Protein AF-A0A4S4MXE5-F1 (afdb_monomer_lite)

Structure (mmCIF, N/CA/C/O backbone):
data_AF-A0A4S4MXE5-F1
#
_entry.id   AF-A0A4S4MXE5-F1
#
loop_
_atom_site.group_PDB
_atom_site.id
_atom_site.type_symbol
_atom_site.label_atom_id
_atom_site.label_alt_id
_atom_site.label_comp_id
_atom_site.label_asym_id
_atom_site.label_entity_id
_atom_site.label_seq_id
_atom_site.pdbx_PDB_ins_code
_atom_site.Cartn_x
_atom_site.Cartn_y
_atom_site.Cartn_z
_atom_site.occupancy
_atom_site.B_iso_or_equiv
_atom_site.auth_seq_id
_atom_site.auth_comp_id
_atom_site.auth_asym_id
_atom_site.auth_atom_id
_atom_site.pdbx_PDB_model_num
ATOM 1 N N . MET A 1 1 ? 33.467 0.749 17.948 1.00 23.84 1 MET A N 1
ATOM 2 C CA . MET A 1 1 ? 34.141 -0.278 17.130 1.00 23.84 1 MET A CA 1
ATOM 3 C C . MET A 1 1 ? 33.163 -1.436 16.988 1.00 23.84 1 MET A C 1
ATOM 5 O O . MET A 1 1 ? 32.924 -2.054 18.007 1.00 23.84 1 MET A O 1
ATOM 9 N N . LEU A 1 2 ? 32.565 -1.584 15.787 1.00 21.58 2 LEU A N 1
ATOM 10 C CA . LEU A 1 2 ? 31.766 -2.700 15.210 1.00 21.58 2 LEU A CA 1
ATOM 11 C C . LEU A 1 2 ? 30.677 -3.379 16.088 1.00 21.58 2 LEU A C 1
ATOM 13 O O . LEU A 1 2 ? 30.912 -3.672 17.244 1.00 21.58 2 LEU A O 1
ATOM 17 N N . ALA A 1 3 ? 29.458 -3.703 15.642 1.00 20.70 3 ALA A N 1
ATOM 18 C CA . ALA A 1 3 ? 28.920 -4.086 14.329 1.00 20.70 3 ALA A CA 1
ATOM 19 C C . ALA A 1 3 ? 27.392 -3.779 14.305 1.00 20.70 3 ALA A C 1
ATOM 21 O O . ALA A 1 3 ? 26.738 -3.895 15.335 1.00 20.70 3 ALA A O 1
ATOM 22 N N . PHE A 1 4 ? 26.814 -3.171 13.260 1.00 20.62 4 PHE A N 1
ATOM 23 C CA . PHE A 1 4 ? 26.271 -3.806 12.039 1.00 20.62 4 PHE A CA 1
ATOM 24 C C . PHE A 1 4 ? 25.226 -4.911 12.292 1.00 20.62 4 PHE A C 1
ATOM 26 O O . PHE A 1 4 ? 25.627 -6.045 12.493 1.00 20.62 4 PHE A O 1
ATOM 33 N N . VAL A 1 5 ? 23.925 -4.578 12.193 1.00 20.69 5 VAL A N 1
ATOM 34 C CA . VAL A 1 5 ? 22.919 -5.215 11.301 1.00 20.69 5 VAL A CA 1
ATOM 35 C C . VAL A 1 5 ? 21.782 -4.198 11.077 1.00 20.69 5 VAL A C 1
ATOM 37 O O . VAL A 1 5 ? 20.794 -4.162 11.799 1.00 20.69 5 VAL A O 1
ATOM 40 N N . LEU A 1 6 ? 21.938 -3.324 10.083 1.00 22.20 6 LEU A N 1
ATOM 41 C CA . LEU A 1 6 ? 20.839 -2.563 9.481 1.00 22.20 6 LEU A CA 1
ATOM 42 C C . LEU A 1 6 ? 20.876 -2.880 7.989 1.00 22.20 6 LEU A C 1
ATOM 44 O O . LEU A 1 6 ? 21.644 -2.287 7.239 1.00 22.20 6 LEU A O 1
ATOM 48 N N . SER A 1 7 ? 20.080 -3.858 7.572 1.00 22.28 7 SER A N 1
ATOM 49 C CA . SER A 1 7 ? 19.809 -4.142 6.163 1.00 22.28 7 SER A CA 1
ATOM 50 C C . SER A 1 7 ? 18.310 -4.027 5.903 1.00 22.28 7 SER A C 1
ATOM 52 O O . SER A 1 7 ? 17.657 -4.976 5.488 1.00 22.28 7 SER A O 1
ATOM 54 N N . PHE A 1 8 ? 17.771 -2.837 6.149 1.00 29.81 8 PHE A N 1
ATOM 55 C CA . PHE A 1 8 ? 16.700 -2.305 5.319 1.00 29.81 8 PHE A CA 1
ATOM 56 C C . PHE A 1 8 ? 17.366 -1.242 4.457 1.00 29.81 8 PHE A C 1
ATOM 58 O O . PHE A 1 8 ? 17.848 -0.241 4.984 1.00 29.81 8 PHE A O 1
ATOM 65 N N . LEU A 1 9 ? 17.462 -1.466 3.146 1.00 22.55 9 LEU A N 1
ATOM 66 C CA . LEU A 1 9 ? 17.746 -0.358 2.238 1.00 22.55 9 LEU A CA 1
ATOM 67 C C . LEU A 1 9 ? 16.654 0.696 2.488 1.00 22.55 9 LEU A C 1
ATOM 69 O O . LEU A 1 9 ? 15.474 0.359 2.361 1.00 22.55 9 LEU A O 1
ATOM 73 N N . PRO A 1 10 ? 17.000 1.927 2.901 1.00 31.20 10 PRO A N 1
ATOM 74 C CA . PRO A 1 10 ? 16.006 2.947 3.167 1.00 31.20 10 PRO A CA 1
ATOM 75 C C . PRO A 1 10 ? 15.447 3.389 1.818 1.00 31.20 10 PRO A C 1
ATOM 77 O O . PRO A 1 10 ? 16.083 4.143 1.085 1.00 31.20 10 PRO A O 1
ATOM 80 N N . VAL A 1 11 ? 14.260 2.904 1.464 1.00 40.06 11 VAL A N 1
ATOM 81 C CA . VAL A 1 11 ? 13.484 3.534 0.398 1.00 40.06 11 VAL A CA 1
ATOM 82 C C . VAL A 1 11 ? 13.134 4.925 0.911 1.00 40.06 11 VAL A C 1
ATOM 84 O O . VAL A 1 11 ? 12.429 5.070 1.910 1.00 40.06 11 VAL A O 1
ATOM 87 N N . ALA A 1 12 ? 13.681 5.957 0.273 1.00 33.28 12 ALA A N 1
ATOM 88 C CA . ALA A 1 12 ? 13.349 7.327 0.621 1.00 33.28 12 ALA A CA 1
ATOM 89 C C . ALA A 1 12 ? 11.881 7.574 0.250 1.00 33.28 12 ALA A C 1
ATOM 91 O O . ALA A 1 12 ? 11.487 7.416 -0.908 1.00 33.28 12 ALA A O 1
ATOM 92 N N . ILE A 1 13 ? 11.074 7.944 1.239 1.00 44.12 13 ILE A N 1
ATOM 93 C CA . ILE A 1 13 ? 9.686 8.355 1.043 1.00 44.12 13 ILE A CA 1
ATOM 94 C C . ILE A 1 13 ? 9.631 9.854 1.328 1.00 44.12 13 ILE A C 1
ATOM 96 O O . ILE A 1 13 ? 9.915 10.288 2.445 1.00 44.12 13 ILE A O 1
ATOM 100 N N . SER A 1 14 ? 9.293 10.648 0.314 1.00 38.25 14 SER A N 1
ATOM 101 C CA . SER A 1 14 ? 9.005 12.075 0.479 1.00 38.25 14 SER A CA 1
ATOM 102 C C . SER A 1 14 ? 7.496 12.274 0.422 1.00 38.25 14 SER A C 1
ATOM 104 O O . SER A 1 14 ? 6.871 11.908 -0.573 1.00 38.25 14 SER A O 1
ATOM 106 N N . ILE A 1 15 ? 6.916 12.810 1.499 1.00 50.50 15 ILE A N 1
ATOM 107 C CA . ILE A 1 15 ? 5.480 13.092 1.592 1.00 50.50 15 ILE A CA 1
ATOM 108 C C . ILE A 1 15 ? 5.293 14.598 1.660 1.00 50.50 15 ILE A C 1
ATOM 110 O O . ILE A 1 15 ? 5.815 15.252 2.567 1.00 50.50 15 ILE A O 1
ATOM 114 N N . ARG A 1 16 ? 4.500 15.137 0.733 1.00 48.31 16 ARG A N 1
ATOM 115 C CA . ARG A 1 16 ? 4.031 16.520 0.780 1.00 48.31 16 ARG A CA 1
ATOM 116 C C . ARG A 1 16 ? 2.519 16.532 0.969 1.00 48.31 16 ARG A C 1
ATOM 118 O O . ARG A 1 16 ? 1.778 16.026 0.131 1.00 48.31 16 ARG A O 1
ATOM 125 N N . ALA A 1 17 ? 2.073 17.099 2.085 1.00 44.91 17 ALA A N 1
ATOM 126 C CA . ALA A 1 17 ? 0.657 17.240 2.401 1.00 44.91 17 ALA A CA 1
ATOM 127 C C . ALA A 1 17 ? 0.232 18.705 2.268 1.00 44.91 17 ALA A C 1
ATOM 129 O O . ALA A 1 17 ? 0.851 19.594 2.859 1.00 44.91 17 ALA A O 1
ATOM 130 N N . HIS A 1 18 ? -0.840 18.946 1.517 1.00 54.06 18 HIS A N 1
ATOM 131 C CA . HIS A 1 18 ? -1.467 20.258 1.393 1.00 54.06 18 HIS A CA 1
ATOM 132 C C . HIS A 1 18 ? -2.894 20.200 1.950 1.00 54.06 18 HIS A C 1
ATOM 134 O O . HIS A 1 18 ? -3.741 19.466 1.449 1.00 54.06 18 HIS A O 1
ATOM 140 N N . SER A 1 19 ? -3.163 20.989 2.994 1.00 44.03 19 SER A N 1
ATOM 141 C CA . SER A 1 19 ? -4.510 21.161 3.548 1.00 44.03 19 SER A CA 1
ATOM 142 C C . SER A 1 19 ? -5.154 22.396 2.928 1.00 44.03 19 SER A C 1
ATOM 144 O O . SER A 1 19 ? -4.678 23.511 3.149 1.00 44.03 19 SER A O 1
ATOM 146 N N . CYS A 1 20 ? -6.252 22.224 2.192 1.00 41.72 20 CYS A N 1
ATOM 147 C CA . CYS A 1 20 ? -7.033 23.348 1.683 1.00 41.72 20 CYS A CA 1
ATOM 148 C C . CYS A 1 20 ? -8.120 23.713 2.707 1.00 41.72 20 CYS A C 1
ATOM 150 O O . CYS A 1 20 ? -9.080 22.970 2.892 1.00 41.72 20 CYS A O 1
ATOM 152 N N . ARG A 1 21 ? -7.969 24.847 3.405 1.00 35.28 21 ARG A N 1
ATOM 153 C CA . ARG A 1 21 ? -9.022 25.420 4.263 1.00 35.28 21 ARG A CA 1
ATOM 154 C C . ARG A 1 21 ? -9.668 26.576 3.501 1.00 35.28 21 ARG A C 1
ATOM 156 O O . ARG A 1 21 ? -9.056 27.630 3.354 1.00 35.28 21 ARG A O 1
ATOM 163 N N . SER A 1 22 ? -10.893 26.399 3.017 1.00 34.22 22 SER A N 1
ATOM 164 C CA . SER A 1 22 ? -11.703 27.520 2.535 1.00 34.22 22 SER A CA 1
ATOM 165 C C . SER A 1 22 ? -12.248 28.283 3.745 1.00 34.22 22 SER A C 1
ATOM 167 O O . SER A 1 22 ? -13.164 27.813 4.417 1.00 34.22 22 SER A O 1
ATOM 169 N N . SER A 1 23 ? -11.668 29.438 4.069 1.00 28.95 23 SER A N 1
ATOM 170 C CA . SER A 1 23 ? -12.203 30.331 5.100 1.00 28.95 23 SER A CA 1
ATOM 171 C C . SER A 1 23 ? -13.419 31.114 4.568 1.00 28.95 23 SER A C 1
ATOM 173 O O . SER A 1 23 ? -13.386 31.595 3.432 1.00 28.95 23 SER A O 1
ATOM 175 N N . PRO A 1 24 ? -14.493 31.304 5.361 1.00 29.86 24 PRO A N 1
ATOM 176 C CA . PRO A 1 24 ? -15.526 32.275 5.029 1.00 29.86 24 PRO A CA 1
ATOM 177 C C . PRO A 1 24 ? -14.956 33.687 5.219 1.00 29.86 24 PRO A C 1
ATOM 179 O O . PRO A 1 24 ? -14.463 34.040 6.291 1.00 29.86 24 PRO A O 1
ATOM 182 N N . LYS A 1 25 ? -14.982 34.489 4.151 1.00 31.28 25 LYS A N 1
ATOM 183 C CA . LYS A 1 25 ? -14.435 35.851 4.114 1.00 31.28 25 LYS A CA 1
ATOM 184 C C . LYS A 1 25 ? -15.218 36.778 5.052 1.00 31.28 25 LYS A C 1
ATOM 186 O O . LYS A 1 25 ? -16.397 37.033 4.823 1.00 31.28 25 LYS A O 1
ATOM 191 N N . PHE A 1 26 ? -14.542 37.344 6.052 1.00 25.48 26 PHE A N 1
ATOM 192 C CA . PHE A 1 26 ? -15.008 38.540 6.753 1.00 25.48 26 PHE A CA 1
ATOM 193 C C . PHE A 1 26 ? -14.558 39.773 5.958 1.00 25.48 26 PHE A C 1
ATOM 195 O O . PHE A 1 26 ? -13.377 39.941 5.663 1.00 25.48 26 PHE A O 1
ATOM 202 N N . ASN A 1 27 ? -15.519 40.597 5.550 1.00 28.25 27 ASN A N 1
ATOM 203 C CA . ASN A 1 27 ? -15.317 41.743 4.670 1.00 28.25 27 ASN A CA 1
ATOM 204 C C . ASN A 1 27 ? -14.846 42.973 5.467 1.00 28.25 27 ASN A C 1
ATOM 206 O O . ASN A 1 27 ? -15.536 43.367 6.404 1.00 28.25 27 ASN A O 1
ATOM 210 N N . ARG A 1 28 ? -13.734 43.610 5.069 1.00 28.84 28 ARG A N 1
ATOM 211 C CA . ARG A 1 28 ? -13.447 45.045 5.286 1.00 28.84 28 ARG A CA 1
ATOM 212 C C . ARG A 1 28 ? -12.378 45.532 4.291 1.00 28.84 28 ARG A C 1
ATOM 214 O O . ARG A 1 28 ? -11.201 45.257 4.458 1.00 28.84 28 ARG A O 1
ATOM 221 N N . SER A 1 29 ? -12.847 46.242 3.262 1.00 30.53 29 SER A N 1
ATOM 222 C CA . SER A 1 29 ? -12.259 47.442 2.634 1.00 30.53 29 SER A CA 1
ATOM 223 C C . SER A 1 29 ? -10.744 47.690 2.793 1.00 30.53 29 SER A C 1
ATOM 225 O O . SER A 1 29 ? -10.339 48.238 3.817 1.00 30.53 29 SER A O 1
ATOM 227 N N . ALA A 1 30 ? -9.967 47.421 1.733 1.00 28.00 30 ALA A N 1
ATOM 228 C CA . ALA A 1 30 ? -9.011 48.333 1.066 1.00 28.00 30 ALA A CA 1
ATOM 229 C C . ALA A 1 30 ? -8.013 47.528 0.197 1.00 28.00 30 ALA A C 1
ATOM 231 O O . ALA A 1 30 ? -7.277 46.687 0.704 1.00 28.00 30 ALA A O 1
ATOM 232 N N . GLU A 1 31 ? -7.997 47.792 -1.110 1.00 26.98 31 GLU A N 1
ATOM 233 C CA . GLU A 1 31 ? -6.969 47.373 -2.089 1.00 26.98 31 GLU A CA 1
ATOM 234 C C . GLU A 1 31 ? -5.880 48.474 -2.230 1.00 26.98 31 GLU A C 1
ATOM 236 O O . GLU A 1 31 ? -6.133 49.574 -1.727 1.00 26.98 31 GLU A O 1
ATOM 241 N N . PRO A 1 32 ? -4.716 48.282 -2.916 1.00 37.78 32 PRO A N 1
ATOM 242 C CA . PRO A 1 32 ? -4.423 47.269 -3.946 1.00 37.78 32 PRO A CA 1
ATOM 243 C C . PRO A 1 32 ? -3.045 46.561 -3.855 1.00 37.78 32 PRO A C 1
ATOM 245 O O . PRO A 1 32 ? -2.208 46.860 -3.011 1.00 37.78 32 PRO A O 1
ATOM 248 N N . HIS A 1 33 ? -2.819 45.666 -4.827 1.00 25.03 33 HIS A N 1
ATOM 249 C CA . HIS A 1 33 ? -1.588 44.941 -5.187 1.00 25.03 33 HIS A CA 1
ATOM 250 C C . HIS A 1 33 ? -1.276 43.632 -4.435 1.00 25.03 33 HIS A C 1
ATOM 252 O O . HIS A 1 33 ? -0.398 43.564 -3.585 1.00 25.03 33 HIS A O 1
ATOM 258 N N . LEU A 1 34 ? -1.905 42.537 -4.874 1.00 25.84 34 LEU A N 1
ATOM 259 C CA . LEU A 1 34 ? -1.193 41.485 -5.617 1.00 25.84 34 LEU A CA 1
ATOM 260 C C . LEU A 1 34 ? -2.228 40.602 -6.333 1.00 25.84 34 LEU A C 1
ATOM 262 O O . LEU A 1 34 ? -2.984 39.853 -5.718 1.00 25.84 34 LEU A O 1
ATOM 266 N N . SER A 1 35 ? -2.292 40.748 -7.650 1.00 24.38 35 SER A N 1
ATOM 267 C CA . SER A 1 35 ? -3.186 40.019 -8.540 1.00 24.38 35 SER A CA 1
ATOM 268 C C . SER A 1 35 ? -2.859 38.524 -8.587 1.00 24.38 35 SER A C 1
ATOM 270 O O . SER A 1 35 ? -1.721 38.144 -8.848 1.00 24.38 35 SER A O 1
ATOM 272 N N . LEU A 1 36 ? -3.905 37.721 -8.377 1.00 26.38 36 LEU A N 1
ATOM 273 C CA . LEU A 1 36 ? -4.238 36.470 -9.067 1.00 26.38 36 LEU A CA 1
ATOM 274 C C . LEU A 1 36 ? -3.081 35.659 -9.682 1.00 26.38 36 LEU A C 1
ATOM 276 O O . LEU A 1 36 ? -2.622 35.956 -10.780 1.00 26.38 36 LEU A O 1
ATOM 280 N N . LEU A 1 37 ? -2.795 34.506 -9.074 1.00 25.48 37 LEU A N 1
ATOM 281 C CA . LEU A 1 37 ? -2.529 33.264 -9.808 1.00 25.48 37 LEU A CA 1
ATOM 282 C C . LEU A 1 37 ? -3.257 32.110 -9.103 1.00 25.48 37 LEU A C 1
ATOM 284 O O . LEU A 1 37 ? -2.657 31.223 -8.507 1.00 25.48 37 LEU A O 1
ATOM 288 N N . CYS A 1 38 ? -4.587 32.152 -9.151 1.00 27.42 38 CYS A N 1
ATOM 289 C CA . CYS A 1 38 ? -5.418 30.961 -9.028 1.00 27.42 38 CYS A CA 1
ATOM 290 C C . CYS A 1 38 ? -6.074 30.765 -10.389 1.00 27.42 38 CYS A C 1
ATOM 292 O O . CYS A 1 38 ? -7.170 31.255 -10.612 1.00 27.42 38 CYS A O 1
ATOM 294 N N . GLU A 1 39 ? -5.343 30.154 -11.318 1.00 27.78 39 GLU A N 1
ATOM 295 C CA . GLU A 1 39 ? -5.909 29.499 -12.495 1.00 27.78 39 GLU A CA 1
ATOM 296 C C . GLU A 1 39 ? -4.798 28.767 -13.243 1.00 27.78 39 GLU A C 1
ATOM 298 O O . GLU A 1 39 ? -3.906 29.366 -13.837 1.00 27.78 39 GLU A O 1
ATOM 303 N N . LYS A 1 40 ? -4.862 27.440 -13.185 1.00 25.64 40 LYS A N 1
ATOM 304 C CA . LYS A 1 40 ? -4.876 26.579 -14.367 1.00 25.64 40 LYS A CA 1
ATOM 305 C C . LYS A 1 40 ? -5.496 25.262 -13.924 1.00 25.64 40 LYS A C 1
ATOM 307 O O . LYS A 1 40 ? -4.833 24.390 -13.373 1.00 25.64 40 LYS A O 1
ATOM 312 N N . HIS A 1 41 ? -6.809 25.174 -14.132 1.00 27.69 41 HIS A N 1
ATOM 313 C CA . HIS A 1 41 ? -7.488 23.903 -14.328 1.00 27.69 41 HIS A CA 1
ATOM 314 C C . HIS A 1 41 ? -6.725 23.153 -15.428 1.00 27.69 41 HIS A C 1
ATOM 316 O O . HIS A 1 41 ? -6.865 23.464 -16.608 1.00 27.69 41 HIS A O 1
ATOM 322 N N . LEU A 1 42 ? -5.886 22.195 -15.046 1.00 24.16 42 LEU A N 1
ATOM 323 C CA . LEU A 1 42 ? -5.543 21.100 -15.939 1.00 24.16 42 LEU A CA 1
ATOM 324 C C . LEU A 1 42 ? -6.734 20.153 -15.879 1.00 24.16 42 LEU A C 1
ATOM 326 O O . LEU A 1 42 ? -6.889 19.383 -14.932 1.00 24.16 42 LEU A O 1
ATOM 330 N N . ALA A 1 43 ? -7.618 20.301 -16.864 1.00 22.58 43 ALA A N 1
ATOM 331 C CA . ALA A 1 43 ? -8.560 19.262 -17.221 1.00 22.58 43 ALA A CA 1
ATOM 332 C C . ALA A 1 43 ? -7.750 17.974 -17.410 1.00 22.58 43 ALA A C 1
ATOM 334 O O . ALA A 1 43 ? -6.912 17.885 -18.305 1.00 22.58 43 ALA A O 1
ATOM 335 N N . VAL A 1 44 ? -7.934 17.017 -16.505 1.00 25.48 44 VAL A N 1
ATOM 336 C CA . VAL A 1 44 ? -7.494 15.647 -16.741 1.00 25.48 44 VAL A CA 1
ATOM 337 C C . VAL A 1 44 ? -8.572 15.061 -17.633 1.00 25.48 44 VAL A C 1
ATOM 339 O O . VAL A 1 44 ? -9.678 14.790 -17.164 1.00 25.48 44 VAL A O 1
ATOM 342 N N . GLU A 1 45 ? -8.281 14.961 -18.927 1.00 23.00 45 GLU A N 1
ATOM 343 C CA . GLU A 1 45 ? -9.056 14.116 -19.827 1.00 23.00 45 GLU A CA 1
ATOM 344 C C . GLU A 1 45 ? -8.999 12.697 -19.261 1.00 23.00 45 GLU A C 1
ATOM 346 O O . GLU A 1 45 ? -7.957 12.046 -19.226 1.00 23.00 45 GLU A O 1
ATOM 351 N N . SER A 1 46 ? -10.120 12.264 -18.693 1.00 29.45 46 SER A N 1
ATOM 352 C CA . SER A 1 46 ? -10.300 10.905 -18.222 1.00 29.45 46 SER A CA 1
ATOM 353 C C . SER A 1 46 ? -10.573 10.034 -19.439 1.00 29.45 46 SER A C 1
ATOM 355 O O . SER A 1 46 ? -11.734 9.851 -19.814 1.00 29.45 46 SER A O 1
ATOM 357 N N . ASP A 1 47 ? -9.523 9.502 -20.056 1.00 27.30 47 ASP A N 1
ATOM 358 C CA . ASP A 1 47 ? -9.702 8.371 -20.955 1.00 27.30 47 ASP A CA 1
ATOM 359 C C . ASP A 1 47 ? -10.210 7.192 -20.122 1.00 27.30 47 ASP A C 1
ATOM 361 O O . ASP A 1 47 ? -9.541 6.640 -19.245 1.00 27.30 47 ASP A O 1
ATOM 365 N N . SER A 1 48 ? -11.480 6.871 -20.342 1.00 31.80 48 SER A N 1
ATOM 366 C CA . SER A 1 48 ? -12.176 5.760 -19.720 1.00 31.80 48 SER A CA 1
ATOM 367 C C . SER A 1 48 ? -11.511 4.451 -20.134 1.00 31.80 48 SER A C 1
ATOM 369 O O . SER A 1 48 ? -11.590 4.070 -21.302 1.00 31.80 48 SER A O 1
ATOM 371 N N . PHE A 1 49 ? -10.908 3.730 -19.186 1.00 38.22 49 PHE A N 1
ATOM 372 C CA . PHE A 1 49 ? -10.457 2.362 -19.425 1.00 38.22 49 PHE A CA 1
ATOM 373 C C . PHE A 1 49 ? -11.326 1.353 -18.678 1.00 38.22 49 PHE A C 1
ATOM 375 O O . PHE A 1 49 ? -11.702 1.537 -17.519 1.00 38.22 49 PHE A O 1
ATOM 382 N N . VAL A 1 50 ? -11.673 0.279 -19.384 1.00 31.48 50 VAL A N 1
ATOM 383 C CA . VAL A 1 50 ? -12.586 -0.767 -18.927 1.00 31.48 50 VAL A CA 1
ATOM 384 C C . VAL A 1 50 ? -11.907 -1.604 -17.843 1.00 31.48 50 VAL A C 1
ATOM 386 O O . VAL A 1 50 ? -10.944 -2.324 -18.104 1.00 31.48 50 VAL A O 1
ATOM 389 N N . VAL A 1 51 ? -12.445 -1.547 -16.624 1.00 37.25 51 VAL A N 1
ATOM 390 C CA . VAL A 1 51 ? -12.122 -2.492 -15.550 1.00 37.25 51 VAL A CA 1
ATOM 391 C C . VAL A 1 51 ? -12.742 -3.841 -15.916 1.00 37.25 51 VAL A C 1
ATOM 393 O O . VAL A 1 51 ? -13.943 -4.048 -15.755 1.00 37.25 51 VAL A O 1
ATOM 396 N N . VAL A 1 52 ? -11.934 -4.766 -16.437 1.00 34.41 52 VAL A N 1
ATOM 397 C CA . VAL A 1 52 ? -12.365 -6.149 -16.674 1.00 34.41 52 VAL A CA 1
ATOM 398 C C . VAL A 1 52 ? -12.011 -6.980 -15.446 1.00 34.41 52 VAL A C 1
ATOM 400 O O . VAL A 1 52 ? -10.846 -7.292 -15.201 1.00 34.41 52 VAL A O 1
ATOM 403 N N . SER A 1 53 ? -13.025 -7.381 -14.681 1.00 34.91 53 SER A N 1
ATOM 404 C CA . SER A 1 53 ? -12.899 -8.443 -13.683 1.00 34.91 53 SER A CA 1
ATOM 405 C C . SER A 1 53 ? -12.726 -9.781 -14.407 1.00 34.91 53 SER A C 1
ATOM 407 O O . SER A 1 53 ? -13.705 -10.434 -14.762 1.00 34.91 53 SER A O 1
ATOM 409 N N . GLY A 1 54 ? -11.480 -10.166 -14.679 1.00 33.53 54 GLY A N 1
ATOM 410 C CA . GLY A 1 54 ? -11.129 -11.451 -15.281 1.00 33.53 54 GLY A CA 1
ATOM 411 C C . GLY A 1 54 ? -10.011 -12.125 -14.497 1.00 33.53 54 GLY A C 1
ATOM 412 O O . GLY A 1 54 ? -8.976 -11.510 -14.242 1.00 33.53 54 GLY A O 1
ATOM 413 N N . SER A 1 55 ? -10.231 -13.383 -14.118 1.00 36.50 55 SER A N 1
ATOM 414 C CA . SER A 1 55 ? -9.245 -14.249 -13.478 1.00 36.50 55 SER A CA 1
ATOM 415 C C . SER A 1 55 ? -8.173 -14.669 -14.484 1.00 36.50 55 SER A C 1
ATOM 417 O O . SER A 1 55 ? -8.319 -15.686 -15.146 1.00 36.50 55 SER A O 1
ATOM 419 N N . ASP A 1 56 ? -7.106 -13.888 -14.586 1.00 41.00 56 ASP A N 1
ATOM 420 C CA . ASP A 1 56 ? -5.807 -14.375 -15.050 1.00 41.00 56 ASP A CA 1
ATOM 421 C C . ASP A 1 56 ? -4.761 -13.750 -14.138 1.00 41.00 56 ASP A C 1
ATOM 423 O O . ASP A 1 56 ? -4.401 -12.579 -14.268 1.00 41.00 56 ASP A O 1
ATOM 427 N N . SER A 1 57 ? -4.372 -14.517 -13.123 1.00 44.59 57 SER A N 1
ATOM 428 C CA . SER A 1 57 ? -3.431 -14.099 -12.094 1.00 44.59 57 SER A CA 1
ATOM 429 C C . SER A 1 57 ? -2.019 -14.027 -12.666 1.00 44.59 57 SER A C 1
ATOM 431 O O . SER A 1 57 ? -1.466 -15.054 -13.059 1.00 44.59 57 SER A O 1
ATOM 433 N N . ALA A 1 58 ? -1.390 -12.853 -12.612 1.00 47.56 58 ALA A N 1
ATOM 434 C CA . ALA A 1 58 ? 0.054 -12.831 -12.420 1.00 47.56 58 ALA A CA 1
ATOM 435 C C . ALA A 1 58 ? 0.350 -13.468 -11.049 1.00 47.56 58 ALA A C 1
ATOM 437 O O . ALA A 1 58 ? -0.361 -13.164 -10.082 1.00 47.56 58 ALA A O 1
ATOM 438 N N . PRO A 1 59 ? 1.306 -14.405 -10.941 1.00 54.03 59 PRO A N 1
ATOM 439 C CA . PRO A 1 59 ? 1.453 -15.176 -9.723 1.00 54.03 59 PRO A CA 1
ATOM 440 C C . PRO A 1 59 ? 2.076 -14.289 -8.645 1.00 54.03 59 PRO A C 1
ATOM 442 O O . PRO A 1 59 ? 3.158 -13.731 -8.816 1.00 54.03 59 PRO A O 1
ATOM 445 N N . LEU A 1 60 ? 1.396 -14.190 -7.501 1.00 55.25 60 LEU A N 1
ATOM 446 C CA . LEU A 1 60 ? 2.118 -14.029 -6.243 1.00 55.25 60 LEU A CA 1
ATOM 447 C C . LEU A 1 60 ? 3.159 -15.147 -6.145 1.00 55.25 60 LEU A C 1
ATOM 449 O O . LEU A 1 60 ? 2.936 -16.246 -6.653 1.00 55.25 60 LEU A O 1
ATOM 453 N N . SER A 1 61 ? 4.264 -14.889 -5.450 1.00 57.22 61 SER A N 1
ATOM 454 C CA . SER A 1 61 ? 5.120 -15.995 -5.019 1.00 57.22 61 SER A CA 1
ATOM 455 C C . SER A 1 61 ? 4.310 -16.987 -4.168 1.00 57.22 61 SER A C 1
ATOM 457 O O . SER A 1 61 ? 3.342 -16.589 -3.515 1.00 57.22 61 SER A O 1
ATOM 459 N N . ASP A 1 62 ? 4.707 -18.263 -4.141 1.00 54.31 62 ASP A N 1
ATOM 460 C CA . ASP A 1 62 ? 4.036 -19.311 -3.344 1.00 54.31 62 ASP A CA 1
ATOM 461 C C . ASP A 1 62 ? 3.900 -18.946 -1.849 1.00 54.31 62 ASP A C 1
ATOM 463 O O . ASP A 1 62 ? 3.047 -19.481 -1.146 1.00 54.31 62 ASP A O 1
ATOM 467 N N . SER A 1 63 ? 4.704 -17.996 -1.363 1.00 58.75 63 SER A N 1
ATOM 468 C CA . SER A 1 63 ? 4.692 -17.458 0.001 1.00 58.75 63 SER A CA 1
ATOM 469 C C . SER A 1 63 ? 3.698 -16.311 0.238 1.00 58.75 63 SER A C 1
ATOM 471 O O . SER A 1 63 ? 3.606 -15.809 1.355 1.00 58.75 63 SER A O 1
ATOM 473 N N . GLY A 1 64 ? 2.953 -15.873 -0.780 1.00 66.75 64 GLY A N 1
ATOM 474 C CA . GLY A 1 64 ? 2.017 -14.749 -0.674 1.00 66.75 64 GLY A CA 1
ATOM 475 C C . GLY A 1 64 ? 2.671 -13.366 -0.765 1.00 66.75 64 GLY A C 1
ATOM 476 O O . GLY A 1 64 ? 1.980 -12.358 -0.631 1.00 66.75 64 GLY A O 1
ATOM 477 N N . HIS A 1 65 ? 3.978 -13.295 -1.033 1.00 77.69 65 HIS A N 1
ATOM 478 C CA . HIS A 1 65 ? 4.694 -12.039 -1.257 1.00 77.69 65 HIS A CA 1
ATOM 479 C C . HIS A 1 65 ? 4.630 -11.594 -2.723 1.00 77.69 65 HIS A C 1
ATOM 481 O O . HIS A 1 65 ? 4.491 -12.414 -3.641 1.00 77.69 65 HIS A O 1
ATOM 487 N N . LEU A 1 66 ? 4.785 -10.283 -2.937 1.00 83.56 66 LEU A N 1
ATOM 488 C CA . LEU A 1 66 ? 4.935 -9.710 -4.274 1.00 83.56 66 LEU A CA 1
ATOM 489 C C . LEU A 1 66 ? 6.139 -10.327 -5.015 1.00 83.56 66 LEU A C 1
ATOM 491 O O . LEU A 1 66 ? 7.134 -10.682 -4.374 1.00 83.56 66 LEU A O 1
ATOM 495 N N . PRO A 1 67 ? 6.080 -10.429 -6.357 1.00 86.88 67 PRO A N 1
ATOM 496 C CA . PRO A 1 67 ? 7.230 -10.815 -7.167 1.00 86.88 67 PRO A CA 1
ATOM 497 C C . PRO A 1 67 ? 8.456 -9.941 -6.881 1.00 86.88 67 PRO A C 1
ATOM 499 O O . PRO A 1 67 ? 8.346 -8.733 -6.684 1.00 86.88 67 PRO A O 1
ATOM 502 N N . THR A 1 68 ? 9.642 -10.549 -6.899 1.00 88.88 68 THR A N 1
ATOM 503 C CA . THR A 1 68 ? 10.921 -9.861 -6.640 1.00 88.88 68 THR A CA 1
ATOM 504 C C . THR A 1 68 ? 11.593 -9.344 -7.911 1.00 88.88 68 THR A C 1
ATOM 506 O O . THR A 1 68 ? 12.757 -8.952 -7.886 1.00 88.88 68 THR A O 1
ATOM 509 N N . ASP A 1 69 ? 10.870 -9.347 -9.030 1.00 90.94 69 ASP A N 1
ATOM 510 C CA . ASP A 1 69 ? 11.391 -8.975 -10.348 1.00 90.94 69 ASP A CA 1
ATOM 511 C C . ASP A 1 69 ? 11.659 -7.472 -10.450 1.00 90.94 69 ASP A C 1
ATOM 513 O O . ASP A 1 69 ? 12.556 -7.043 -11.174 1.00 90.94 69 ASP A O 1
ATOM 517 N N . VAL A 1 70 ? 10.914 -6.675 -9.683 1.00 92.12 70 VAL A N 1
ATOM 518 C CA . VAL A 1 70 ? 11.042 -5.221 -9.628 1.00 92.12 70 VAL A CA 1
ATOM 519 C C . VAL A 1 70 ? 11.047 -4.774 -8.175 1.00 92.12 70 VAL A C 1
ATOM 521 O O . VAL A 1 70 ? 10.261 -5.255 -7.358 1.00 92.12 70 VAL A O 1
ATOM 524 N N . ARG A 1 71 ? 11.930 -3.834 -7.842 1.00 92.06 71 ARG A N 1
ATOM 525 C CA . ARG A 1 71 ? 12.074 -3.294 -6.488 1.00 92.06 71 ARG A CA 1
ATOM 526 C C . ARG A 1 71 ? 11.877 -1.779 -6.483 1.00 92.06 71 ARG A C 1
ATOM 528 O O . ARG A 1 71 ? 12.535 -1.092 -7.261 1.00 92.06 71 ARG A O 1
ATOM 535 N N . PRO A 1 72 ? 11.056 -1.217 -5.581 1.00 94.19 72 PRO A N 1
ATOM 536 C CA . PRO A 1 72 ? 10.963 0.227 -5.435 1.00 94.19 72 PRO A CA 1
ATOM 537 C C . PRO A 1 72 ? 12.232 0.816 -4.808 1.00 94.19 72 PRO A C 1
ATOM 539 O O . PRO A 1 72 ? 12.773 0.287 -3.839 1.00 94.19 72 PRO A O 1
ATOM 542 N N . LEU A 1 73 ? 12.684 1.940 -5.357 1.00 91.06 73 LEU A N 1
ATOM 543 C CA . LEU A 1 73 ? 13.831 2.720 -4.891 1.00 91.06 73 LEU A CA 1
ATOM 544 C C . LEU A 1 73 ? 13.405 3.976 -4.132 1.00 91.06 73 LEU A C 1
ATOM 546 O O . LEU A 1 73 ? 14.030 4.345 -3.137 1.00 91.06 73 LEU A O 1
ATOM 550 N N . ARG A 1 74 ? 12.360 4.656 -4.613 1.00 92.06 74 ARG A N 1
ATOM 551 C CA . ARG A 1 74 ? 11.890 5.925 -4.052 1.00 92.06 74 ARG A CA 1
ATOM 552 C C . ARG A 1 74 ? 10.413 6.133 -4.347 1.00 92.06 74 ARG A C 1
ATOM 554 O O . ARG A 1 74 ? 9.977 5.879 -5.468 1.00 92.06 74 ARG A O 1
ATOM 561 N N . TYR A 1 75 ? 9.702 6.659 -3.357 1.00 91.56 75 TYR A N 1
ATOM 562 C CA . TYR A 1 75 ? 8.342 7.161 -3.514 1.00 91.56 75 TYR A CA 1
ATOM 563 C C . TYR A 1 75 ? 8.328 8.675 -3.324 1.00 91.56 75 TYR A C 1
ATOM 565 O O . TYR A 1 75 ? 8.876 9.203 -2.350 1.00 91.56 75 TYR A O 1
ATOM 573 N N . GLU A 1 76 ? 7.668 9.365 -4.240 1.00 93.19 76 GLU A N 1
ATOM 574 C CA . GLU A 1 76 ? 7.286 10.765 -4.097 1.00 93.19 76 GLU A CA 1
ATOM 575 C C . GLU A 1 76 ? 5.765 10.802 -4.053 1.00 93.19 76 GLU A C 1
ATOM 577 O O . GLU A 1 76 ? 5.109 10.428 -5.024 1.00 93.19 76 GLU A O 1
ATOM 582 N N . VAL A 1 77 ? 5.217 11.151 -2.888 1.00 91.94 77 VAL A N 1
ATOM 583 C CA . VAL A 1 77 ? 3.780 11.092 -2.616 1.00 91.94 77 VAL A CA 1
ATOM 584 C C . VAL A 1 77 ? 3.279 12.493 -2.311 1.00 91.94 77 VAL A C 1
ATOM 586 O O . VAL A 1 77 ? 3.699 13.126 -1.337 1.00 91.94 77 VAL A O 1
ATOM 589 N N . GLU A 1 78 ? 2.333 12.952 -3.118 1.00 91.94 78 GLU A N 1
ATOM 590 C CA . GLU A 1 78 ? 1.618 14.203 -2.901 1.00 91.94 78 GLU A CA 1
ATOM 591 C C . GLU A 1 78 ? 0.161 13.899 -2.577 1.00 91.94 78 GLU A C 1
ATOM 593 O O . GLU A 1 78 ? -0.497 13.161 -3.309 1.00 91.94 78 GLU A O 1
ATOM 598 N N . VAL A 1 79 ? -0.341 14.456 -1.473 1.00 91.75 79 VAL A N 1
ATOM 599 C CA . VAL A 1 79 ? -1.731 14.272 -1.036 1.00 91.75 79 VAL A CA 1
ATOM 600 C C . VAL A 1 79 ? -2.393 15.627 -0.838 1.00 91.75 79 VAL A C 1
ATOM 602 O O . VAL A 1 79 ? -1.882 16.498 -0.124 1.00 91.75 79 VAL A O 1
ATOM 605 N N . ILE A 1 80 ? -3.559 15.774 -1.457 1.00 92.88 80 ILE A N 1
ATOM 606 C CA . ILE A 1 80 ? -4.469 16.901 -1.309 1.00 92.88 80 ILE A CA 1
ATOM 607 C C . ILE A 1 80 ? -5.733 16.385 -0.632 1.00 92.88 80 ILE A C 1
ATOM 609 O O . ILE A 1 80 ? -6.401 15.482 -1.140 1.00 92.88 80 ILE A O 1
ATOM 613 N N . THR A 1 81 ? -6.067 16.992 0.502 1.00 92.56 81 THR A N 1
ATOM 614 C CA . THR A 1 81 ? -7.175 16.547 1.350 1.00 92.56 81 THR A CA 1
ATOM 615 C C . THR A 1 81 ? -8.234 17.626 1.446 1.00 92.56 81 THR A C 1
ATOM 617 O O . THR A 1 81 ? -7.935 18.768 1.807 1.00 92.56 81 THR A O 1
ATOM 620 N N . ASP A 1 82 ? -9.477 17.244 1.163 1.00 91.38 82 ASP A N 1
ATOM 621 C CA . ASP A 1 82 ? -10.658 18.081 1.329 1.00 91.38 82 ASP A CA 1
ATOM 622 C C . ASP A 1 82 ? -11.440 17.601 2.557 1.00 91.38 82 ASP A C 1
ATOM 624 O O . ASP A 1 82 ? -12.097 16.561 2.543 1.00 91.38 82 ASP A O 1
ATOM 628 N N . LEU A 1 83 ? -11.359 18.365 3.648 1.00 89.12 83 LEU A N 1
ATOM 629 C CA . LEU A 1 83 ? -12.054 18.063 4.904 1.00 89.12 83 LEU A CA 1
ATOM 630 C C . LEU A 1 83 ? -13.525 18.507 4.908 1.00 89.12 83 LEU A C 1
ATOM 632 O O . LEU A 1 83 ? -14.242 18.174 5.846 1.00 89.12 83 LEU A O 1
ATOM 636 N N . ASN A 1 84 ? -13.982 19.228 3.881 1.00 88.94 84 ASN A N 1
ATOM 637 C CA . ASN A 1 84 ? -15.396 19.559 3.708 1.00 88.94 84 ASN A CA 1
ATOM 638 C C . ASN A 1 84 ? -16.116 18.430 2.963 1.00 88.94 84 ASN A C 1
ATOM 640 O O . ASN A 1 84 ? -17.198 18.010 3.361 1.00 88.94 84 ASN A O 1
ATOM 644 N N . GLN A 1 85 ? -15.499 17.928 1.889 1.00 92.12 85 GLN A N 1
ATOM 645 C CA . GLN A 1 85 ? -16.013 16.795 1.113 1.00 92.12 85 GLN A CA 1
ATOM 646 C C . GLN A 1 85 ? -15.625 15.444 1.713 1.00 92.12 85 GLN A C 1
ATOM 648 O O . GLN A 1 85 ? -16.190 14.424 1.334 1.00 92.12 85 GLN A O 1
ATOM 653 N N . LEU A 1 86 ? -14.683 15.440 2.660 1.00 91.38 86 LEU A N 1
ATOM 654 C CA . LEU A 1 86 ? -14.150 14.244 3.307 1.00 91.38 86 LEU A CA 1
ATOM 655 C C . LEU A 1 86 ? -13.515 13.287 2.296 1.00 91.38 86 LEU A C 1
ATOM 657 O O . LEU A 1 86 ? -13.655 12.071 2.403 1.00 91.38 86 LEU A O 1
ATOM 661 N N . THR A 1 87 ? -12.798 13.845 1.324 1.00 93.75 87 THR A N 1
ATOM 662 C CA . THR A 1 87 ? -12.112 13.110 0.261 1.00 93.75 87 THR A CA 1
ATOM 663 C C . THR A 1 87 ? -10.635 13.471 0.216 1.00 93.75 87 THR A C 1
ATOM 665 O O . THR A 1 87 ? -10.180 14.467 0.788 1.00 93.75 87 THR A O 1
ATOM 668 N N . PHE A 1 88 ? -9.864 12.644 -0.476 1.00 94.31 88 PHE A N 1
ATOM 669 C CA . PHE A 1 88 ? -8.487 12.945 -0.817 1.00 94.31 88 PHE A CA 1
ATOM 670 C C . PHE A 1 88 ? -8.173 12.509 -2.241 1.00 94.31 88 PHE A C 1
ATOM 672 O O . PHE A 1 88 ? -8.728 11.537 -2.762 1.00 94.31 88 PHE A O 1
ATOM 679 N N . LYS A 1 89 ? -7.246 13.236 -2.855 1.00 95.94 89 LYS A N 1
ATOM 680 C CA . LYS A 1 89 ? -6.619 12.890 -4.128 1.00 95.94 89 LYS A CA 1
ATOM 681 C C . LYS A 1 89 ? -5.119 13.063 -3.992 1.00 95.94 89 LYS A C 1
ATOM 683 O O . LYS A 1 89 ? -4.651 13.873 -3.194 1.00 95.94 89 LYS A O 1
ATOM 688 N N . GLY A 1 90 ? -4.367 12.326 -4.779 1.00 92.94 90 GLY A N 1
ATOM 689 C CA . GLY A 1 90 ? -2.926 12.381 -4.739 1.00 92.94 90 GLY A CA 1
ATOM 690 C C . GLY A 1 90 ? -2.292 11.834 -5.996 1.00 92.94 90 GLY A C 1
ATOM 691 O O . GLY A 1 90 ? -2.944 11.198 -6.823 1.00 92.94 90 GLY A O 1
ATOM 692 N N . VAL A 1 91 ? -1.000 12.101 -6.100 1.00 96.06 91 VAL A N 1
ATOM 693 C CA . VAL A 1 91 ? -0.131 11.551 -7.131 1.00 96.06 91 VAL A CA 1
ATOM 694 C C . VAL A 1 91 ? 0.994 10.824 -6.422 1.00 96.06 91 VAL A C 1
ATOM 696 O O . VAL A 1 91 ? 1.558 11.329 -5.447 1.00 96.06 91 VAL A O 1
ATOM 699 N N . VAL A 1 92 ? 1.309 9.626 -6.896 1.00 96.75 92 VAL A N 1
ATOM 700 C CA . VAL A 1 92 ? 2.504 8.905 -6.483 1.00 96.75 92 VAL A CA 1
ATOM 701 C C . VAL A 1 92 ? 3.398 8.669 -7.688 1.00 96.75 92 VAL A C 1
ATOM 703 O O . VAL A 1 92 ? 2.968 8.115 -8.699 1.00 96.75 92 VAL A O 1
ATOM 706 N N . THR A 1 93 ? 4.656 9.069 -7.550 1.00 97.19 93 THR A N 1
ATOM 707 C CA . THR A 1 93 ? 5.737 8.710 -8.466 1.00 97.19 93 THR A CA 1
ATOM 708 C C . THR A 1 93 ? 6.610 7.669 -7.784 1.00 97.19 93 THR A C 1
ATOM 710 O O . THR A 1 93 ? 7.171 7.913 -6.711 1.00 97.19 93 THR A O 1
ATOM 713 N N . ILE A 1 94 ? 6.721 6.497 -8.400 1.00 96.94 94 ILE A N 1
ATOM 714 C CA . ILE A 1 94 ? 7.486 5.362 -7.893 1.00 96.94 94 ILE A CA 1
ATOM 715 C C . ILE A 1 94 ? 8.664 5.131 -8.825 1.00 96.94 94 ILE A C 1
ATOM 717 O O . ILE A 1 94 ? 8.484 4.756 -9.983 1.00 96.94 94 ILE A O 1
ATOM 721 N N . ARG A 1 95 ? 9.879 5.314 -8.310 1.00 96.69 95 ARG A N 1
ATOM 722 C CA . ARG A 1 95 ? 11.094 4.897 -9.014 1.00 96.69 95 ARG A CA 1
ATOM 723 C C . ARG A 1 95 ? 11.386 3.446 -8.693 1.00 96.69 95 ARG A C 1
ATOM 725 O O . ARG A 1 95 ? 11.409 3.066 -7.523 1.00 96.69 95 ARG A O 1
ATOM 732 N N . LEU A 1 96 ? 11.623 2.661 -9.728 1.00 95.44 96 LEU A N 1
ATOM 733 C CA . LEU A 1 96 ? 11.729 1.212 -9.702 1.00 95.44 96 LEU A CA 1
ATOM 734 C C . LEU A 1 96 ? 13.076 0.776 -10.285 1.00 95.44 96 LEU A C 1
ATOM 736 O O . LEU A 1 96 ? 13.556 1.354 -11.257 1.00 95.44 96 LEU A O 1
ATOM 740 N N . ASP A 1 97 ? 13.647 -0.265 -9.697 1.00 94.56 97 ASP A N 1
ATOM 741 C CA . ASP A 1 97 ? 14.822 -0.996 -10.167 1.00 94.56 97 ASP A CA 1
ATOM 742 C C . ASP A 1 97 ? 14.361 -2.340 -10.738 1.00 94.56 97 ASP A C 1
ATOM 744 O O . ASP A 1 97 ? 13.682 -3.101 -10.036 1.00 94.56 97 ASP A O 1
ATOM 748 N N . VAL A 1 98 ? 14.681 -2.620 -12.004 1.00 94.69 98 VAL 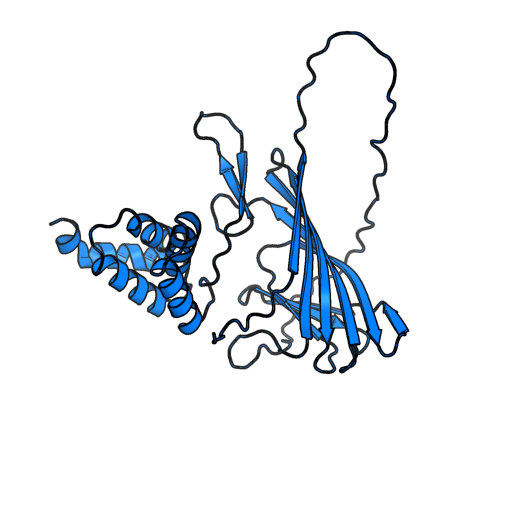A N 1
ATOM 749 C CA . VAL A 1 98 ? 14.221 -3.831 -12.703 1.00 94.69 98 VAL A CA 1
ATOM 750 C C . VAL A 1 98 ? 15.295 -4.912 -12.593 1.00 94.69 98 VAL A C 1
ATOM 752 O O . VAL A 1 98 ? 16.327 -4.887 -13.270 1.00 94.69 98 VAL A O 1
ATOM 755 N N . LEU A 1 99 ? 15.050 -5.872 -11.704 1.00 92.50 99 LEU A N 1
ATOM 756 C CA . LEU A 1 99 ? 15.992 -6.935 -11.354 1.00 92.50 99 LEU A CA 1
ATOM 757 C C . LEU A 1 99 ? 15.891 -8.121 -12.314 1.00 92.50 99 LEU A C 1
ATOM 759 O O . LEU A 1 99 ? 16.902 -8.753 -12.621 1.00 92.50 99 LEU A O 1
ATOM 763 N N . LYS A 1 100 ? 14.681 -8.413 -12.799 1.00 93.69 100 LYS A N 1
ATOM 764 C CA . LYS A 1 100 ? 14.412 -9.444 -13.805 1.00 93.69 100 LYS A CA 1
ATOM 765 C C . LYS A 1 100 ? 13.485 -8.906 -14.881 1.00 93.69 100 LYS A C 1
ATOM 767 O O . LYS A 1 100 ? 12.652 -8.046 -14.613 1.00 93.69 100 LYS A O 1
ATOM 772 N N . ALA A 1 101 ? 13.653 -9.435 -16.089 1.00 95.19 101 ALA A N 1
ATOM 773 C CA . ALA A 1 101 ? 12.882 -9.000 -17.234 1.00 95.19 101 ALA A CA 1
ATOM 774 C C . ALA A 1 101 ? 11.405 -9.350 -17.018 1.00 95.19 101 ALA A C 1
ATOM 776 O O . ALA A 1 101 ? 11.097 -10.462 -16.581 1.00 95.19 101 ALA A O 1
ATOM 777 N N . THR A 1 102 ? 10.502 -8.397 -17.254 1.00 95.44 102 THR A N 1
ATOM 778 C CA . THR A 1 102 ? 9.078 -8.593 -16.961 1.00 95.44 102 THR A CA 1
ATOM 779 C C . THR A 1 102 ? 8.164 -7.747 -17.841 1.00 95.44 102 THR A C 1
ATOM 781 O O . THR A 1 102 ? 8.465 -6.605 -18.171 1.00 95.44 102 THR A O 1
ATOM 784 N N . TYR A 1 103 ? 6.994 -8.299 -18.159 1.00 96.19 103 TYR A N 1
ATOM 785 C CA . TYR A 1 103 ? 5.871 -7.595 -18.793 1.00 96.19 103 TYR A CA 1
ATOM 786 C C . TYR A 1 103 ? 4.778 -7.235 -17.783 1.00 96.19 103 TYR A C 1
ATOM 788 O O . TYR A 1 103 ? 3.664 -6.871 -18.165 1.00 96.19 103 TYR A O 1
ATOM 796 N N . VAL A 1 104 ? 5.047 -7.423 -16.490 1.00 95.06 104 VAL A N 1
ATOM 797 C CA . VAL A 1 104 ? 4.036 -7.332 -15.444 1.00 95.06 104 VAL A CA 1
ATOM 798 C C . VAL A 1 104 ? 4.571 -6.582 -14.233 1.00 95.06 104 VAL A C 1
ATOM 800 O O . VAL A 1 104 ? 5.631 -6.907 -13.700 1.00 95.06 104 VAL A O 1
ATOM 803 N N . LEU A 1 105 ? 3.789 -5.615 -13.756 1.00 95.12 105 LEU A N 1
ATOM 804 C CA . LEU A 1 105 ? 4.008 -4.942 -12.476 1.00 95.12 105 LEU A CA 1
ATOM 805 C C . LEU A 1 105 ? 2.851 -5.256 -11.537 1.00 95.12 105 LEU A C 1
ATOM 807 O O . LEU A 1 105 ? 1.708 -4.948 -11.853 1.00 95.12 105 LEU A O 1
ATOM 811 N N . THR A 1 106 ? 3.148 -5.843 -10.379 1.00 93.50 106 THR A N 1
ATOM 812 C CA . THR A 1 106 ? 2.150 -6.150 -9.346 1.00 93.50 106 THR A CA 1
ATOM 813 C C . THR A 1 106 ? 2.470 -5.367 -8.082 1.00 93.50 106 THR A C 1
ATOM 815 O O . THR A 1 106 ? 3.604 -5.402 -7.607 1.00 93.50 106 THR A O 1
ATOM 818 N N . PHE A 1 107 ? 1.483 -4.670 -7.526 1.00 92.38 107 PHE A N 1
ATOM 819 C CA . PHE A 1 107 ? 1.625 -3.897 -6.293 1.00 92.38 107 PHE A CA 1
ATOM 820 C C . PHE A 1 107 ? 0.347 -3.939 -5.458 1.00 92.38 107 PHE A C 1
ATOM 822 O O . PHE A 1 107 ? -0.724 -4.315 -5.936 1.00 92.38 107 PHE A O 1
ATOM 829 N N . HIS A 1 108 ? 0.468 -3.549 -4.190 1.00 89.44 108 HIS A N 1
ATOM 830 C CA . HIS A 1 108 ? -0.676 -3.493 -3.293 1.00 89.44 108 HIS A CA 1
ATOM 831 C C . HIS A 1 108 ? -1.588 -2.305 -3.610 1.00 89.44 108 HIS A C 1
ATOM 833 O O . HIS A 1 108 ? -1.123 -1.179 -3.777 1.00 89.44 108 HIS A O 1
ATOM 839 N N . SER A 1 109 ? -2.895 -2.557 -3.653 1.00 88.19 109 SER A N 1
ATOM 840 C CA . SER A 1 109 ? -3.938 -1.538 -3.754 1.00 88.19 109 SER A CA 1
ATOM 841 C C . SER A 1 109 ? -5.204 -2.039 -3.061 1.00 88.19 109 SER A C 1
ATOM 843 O O . SER A 1 109 ? -5.740 -3.090 -3.414 1.00 88.19 109 SER A O 1
ATOM 845 N N . SER A 1 110 ? -5.679 -1.289 -2.065 1.00 84.81 110 SER A N 1
ATOM 846 C CA . SER A 1 110 ? -6.885 -1.608 -1.297 1.00 84.81 110 SER A CA 1
ATOM 847 C C . SER A 1 110 ? -7.727 -0.356 -1.123 1.00 84.81 110 SER A C 1
ATOM 849 O O . SER A 1 110 ? -7.235 0.660 -0.636 1.00 84.81 110 SER A O 1
ATOM 851 N N . GLY A 1 111 ? -8.992 -0.419 -1.544 1.00 79.38 111 GLY A N 1
ATOM 852 C CA . GLY A 1 111 ? -9.944 0.674 -1.346 1.00 79.38 111 GLY A CA 1
ATOM 853 C C . GLY A 1 111 ? -9.487 2.011 -1.938 1.00 79.38 111 GLY A C 1
ATOM 854 O O . GLY A 1 111 ? -9.740 3.046 -1.332 1.00 79.38 111 GLY A O 1
ATOM 855 N N . LEU A 1 112 ? -8.807 2.005 -3.087 1.00 85.19 112 LEU A N 1
ATOM 856 C CA . LEU A 1 112 ? -8.374 3.210 -3.795 1.00 85.19 112 LEU A CA 1
ATOM 857 C C . LEU A 1 112 ? -8.927 3.223 -5.218 1.00 85.19 112 LEU A C 1
ATOM 859 O O . LEU A 1 112 ? -8.939 2.196 -5.898 1.00 85.19 112 LEU A O 1
ATOM 863 N N . GLN A 1 113 ? -9.332 4.403 -5.681 1.00 89.31 113 GLN A N 1
ATOM 864 C CA . GLN A 1 113 ? -9.471 4.673 -7.107 1.00 89.31 113 GLN A CA 1
ATOM 865 C C . GLN A 1 113 ? -8.080 5.028 -7.626 1.00 89.31 113 GLN A C 1
ATOM 867 O O . GLN A 1 113 ? -7.469 5.963 -7.111 1.00 89.31 113 GLN A O 1
ATOM 872 N N . VAL A 1 114 ? -7.567 4.265 -8.592 1.00 92.25 114 VAL A N 1
ATOM 873 C CA . VAL A 1 114 ? -6.218 4.445 -9.145 1.00 92.25 114 VAL A CA 1
ATOM 874 C C . VAL A 1 114 ? -6.329 4.825 -10.616 1.00 92.25 114 VAL A C 1
ATOM 876 O O . VAL A 1 114 ? -6.976 4.119 -11.388 1.00 92.25 114 VAL A O 1
ATOM 879 N N . GLY A 1 115 ? -5.704 5.939 -10.988 1.00 91.81 115 GLY A N 1
ATOM 880 C CA . GLY A 1 115 ? -5.545 6.385 -12.368 1.00 91.81 115 GLY A CA 1
ATOM 881 C C . GLY A 1 115 ? -4.097 6.224 -12.819 1.00 91.81 115 GLY A C 1
ATOM 882 O O . GLY A 1 115 ? -3.168 6.459 -12.049 1.00 91.81 115 GLY A O 1
ATOM 883 N N . PHE A 1 116 ? -3.887 5.826 -14.069 1.00 92.56 116 PHE A N 1
ATOM 884 C CA . PHE A 1 116 ? -2.549 5.687 -14.640 1.00 92.56 116 PHE A CA 1
ATOM 885 C C . PHE A 1 116 ? -2.198 6.948 -15.412 1.00 92.56 116 PHE A C 1
ATOM 887 O O . PHE A 1 116 ? -2.948 7.340 -16.301 1.00 92.56 116 PHE A O 1
ATOM 894 N N . ARG A 1 117 ? -1.064 7.576 -15.081 1.00 94.44 117 ARG A N 1
ATOM 895 C CA . ARG A 1 117 ? -0.565 8.728 -15.841 1.00 94.44 117 ARG A CA 1
ATOM 896 C C . ARG A 1 117 ? 0.446 8.300 -16.888 1.00 94.44 117 ARG A C 1
ATOM 898 O O . ARG A 1 117 ? 0.261 8.597 -18.056 1.00 94.44 117 ARG A O 1
ATOM 905 N N . LYS A 1 118 ? 1.523 7.644 -16.452 1.00 96.44 118 LYS A N 1
ATOM 906 C CA . LYS A 1 118 ? 2.610 7.198 -17.330 1.00 96.44 118 LYS A CA 1
ATOM 907 C C . LYS A 1 118 ? 3.473 6.135 -16.663 1.00 96.44 118 LYS A C 1
ATOM 909 O O . LYS A 1 118 ? 3.577 6.084 -15.434 1.00 96.44 118 LYS A O 1
ATOM 914 N N . LEU A 1 119 ? 4.144 5.349 -17.495 1.00 97.56 119 LEU A N 1
ATOM 915 C CA . LEU A 1 119 ? 5.230 4.460 -17.106 1.00 97.56 119 LEU A CA 1
ATOM 916 C C . LEU A 1 119 ? 6.412 4.721 -18.035 1.00 97.56 119 LEU A C 1
ATOM 918 O O . LEU A 1 119 ? 6.341 4.429 -19.223 1.00 97.56 119 LEU A O 1
ATOM 922 N N . LEU A 1 120 ? 7.498 5.265 -17.497 1.00 97.31 120 LEU A N 1
ATOM 923 C CA . LEU A 1 120 ? 8.733 5.476 -18.248 1.00 97.31 120 LEU A CA 1
ATOM 924 C C . LEU A 1 120 ? 9.712 4.354 -17.919 1.00 97.31 120 LEU A C 1
ATOM 926 O O . LEU A 1 120 ? 9.996 4.132 -16.747 1.00 97.31 120 LEU A O 1
ATOM 930 N N . ALA A 1 121 ? 10.231 3.666 -18.928 1.00 95.75 121 ALA A N 1
ATOM 931 C CA . ALA A 1 121 ? 11.273 2.658 -18.791 1.00 95.75 121 ALA A CA 1
ATOM 932 C C . ALA A 1 121 ? 12.565 3.173 -19.422 1.00 95.75 121 ALA A C 1
ATOM 934 O O . ALA A 1 121 ? 12.558 3.663 -20.551 1.00 95.75 121 ALA A O 1
ATOM 935 N N . SER A 1 122 ? 13.668 3.053 -18.695 1.00 94.44 122 SER A N 1
ATOM 936 C CA . SER A 1 122 ? 14.989 3.476 -19.138 1.00 94.44 122 SER A CA 1
ATOM 937 C C . SER A 1 122 ? 15.939 2.288 -19.140 1.00 94.44 122 SER A C 1
ATOM 939 O O . SER A 1 122 ? 16.215 1.730 -18.078 1.00 94.44 122 SER A O 1
ATOM 941 N N . HIS A 1 123 ? 16.484 1.945 -20.303 1.00 93.12 123 HIS A N 1
ATOM 942 C CA . HIS A 1 123 ? 17.458 0.870 -20.482 1.00 93.12 123 HIS A CA 1
ATOM 943 C C . HIS A 1 123 ? 18.583 1.337 -21.412 1.00 93.12 123 HIS A C 1
ATOM 945 O O . HIS A 1 123 ? 18.322 1.966 -22.434 1.00 93.12 123 HIS A O 1
ATOM 951 N N . ASP A 1 124 ? 19.838 1.097 -21.023 1.00 86.94 124 ASP A N 1
ATOM 952 C CA . ASP A 1 124 ? 21.036 1.484 -21.788 1.00 86.94 124 ASP A CA 1
ATOM 953 C C . ASP A 1 124 ? 21.066 2.954 -22.255 1.00 86.94 124 ASP A C 1
ATOM 955 O O . ASP A 1 124 ? 21.577 3.297 -23.317 1.00 86.94 124 ASP A O 1
ATOM 959 N N . GLY A 1 125 ? 20.529 3.854 -21.425 1.00 84.19 125 GLY A N 1
ATOM 960 C CA . GLY A 1 125 ? 20.487 5.294 -21.704 1.00 84.19 125 GLY A CA 1
ATOM 961 C C . GLY A 1 125 ? 19.338 5.735 -22.615 1.00 84.19 125 GLY A C 1
ATOM 962 O O . GLY A 1 125 ? 19.179 6.934 -22.839 1.00 84.19 125 GLY A O 1
ATOM 963 N N . HIS A 1 126 ? 18.510 4.805 -23.088 1.00 88.12 126 HIS A N 1
ATOM 964 C CA . HIS A 1 126 ? 17.289 5.096 -23.829 1.00 88.12 126 HIS A CA 1
ATOM 965 C C . HIS A 1 126 ? 16.080 5.034 -22.903 1.00 88.12 126 HIS A C 1
ATOM 967 O O . HIS A 1 126 ? 15.865 4.029 -22.228 1.00 88.12 126 HIS A O 1
ATOM 973 N N . THR A 1 127 ? 15.289 6.107 -22.885 1.00 94.69 127 THR A N 1
ATOM 974 C CA . THR A 1 127 ? 14.031 6.179 -22.139 1.00 94.69 127 THR A CA 1
ATOM 975 C C . THR A 1 127 ? 12.863 6.143 -23.108 1.00 94.69 127 THR A C 1
ATOM 977 O O . THR A 1 127 ? 12.827 6.916 -24.066 1.00 94.69 127 THR A O 1
ATOM 980 N N . GLN A 1 128 ? 11.896 5.280 -22.829 1.00 94.69 128 GLN A N 1
ATOM 981 C CA . GLN A 1 128 ? 10.650 5.177 -23.575 1.00 94.69 128 GLN A CA 1
ATOM 982 C C . GLN A 1 128 ? 9.457 5.119 -22.626 1.00 94.69 128 GLN A C 1
ATOM 984 O O . GLN A 1 128 ? 9.570 4.666 -21.487 1.00 94.69 128 GLN A O 1
ATOM 989 N N . GLU A 1 129 ? 8.304 5.565 -23.106 1.00 96.88 129 GLU A N 1
ATOM 990 C CA . GLU A 1 129 ? 7.040 5.362 -22.411 1.00 96.88 129 GLU A CA 1
ATOM 991 C C . GLU A 1 129 ? 6.461 3.993 -22.777 1.00 96.88 129 GLU A C 1
ATOM 993 O O . GLU A 1 129 ? 6.393 3.632 -23.951 1.00 96.88 129 GLU A O 1
ATOM 998 N N . VAL A 1 130 ? 6.072 3.222 -21.765 1.00 96.56 130 VAL A N 1
ATOM 999 C CA . VAL A 1 130 ? 5.522 1.872 -21.908 1.00 96.56 130 VAL A CA 1
ATOM 1000 C C . VAL A 1 130 ? 4.021 1.927 -21.670 1.00 96.56 130 VAL A C 1
ATOM 1002 O O . VAL A 1 130 ? 3.558 2.400 -20.631 1.00 96.56 130 VAL A O 1
ATOM 1005 N N . SER A 1 131 ? 3.250 1.411 -22.624 1.00 95.00 131 SER A N 1
ATOM 1006 C CA . SER A 1 131 ? 1.791 1.402 -22.526 1.00 95.00 131 SER A CA 1
ATOM 1007 C C . SER A 1 131 ? 1.293 0.262 -21.638 1.00 95.00 131 SER A C 1
ATOM 1009 O O . SER A 1 131 ? 1.856 -0.834 -21.600 1.00 95.00 131 SER A O 1
ATOM 1011 N N . ILE A 1 132 ? 0.180 0.496 -20.946 1.00 95.19 132 ILE A N 1
ATOM 1012 C CA . ILE A 1 132 ? -0.504 -0.525 -20.148 1.00 95.19 132 ILE A CA 1
ATOM 1013 C C . ILE A 1 132 ? -1.590 -1.156 -21.021 1.00 95.1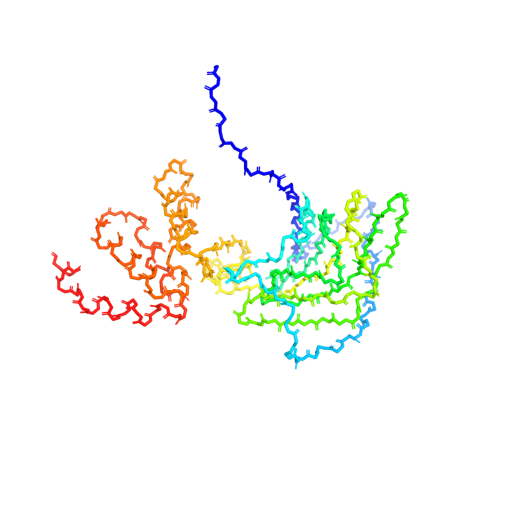9 132 ILE A C 1
ATOM 1015 O O . ILE A 1 132 ? -2.532 -0.487 -21.435 1.00 95.19 132 ILE A O 1
ATOM 1019 N N . ARG A 1 133 ? -1.471 -2.456 -21.305 1.00 94.12 133 ARG A N 1
ATOM 1020 C CA . ARG A 1 133 ? -2.446 -3.211 -22.111 1.00 94.12 133 ARG A CA 1
ATOM 1021 C C . ARG A 1 133 ? -3.682 -3.601 -21.315 1.00 94.12 133 ARG A C 1
ATOM 1023 O O . ARG A 1 133 ? -4.790 -3.611 -21.843 1.00 94.12 133 ARG A O 1
ATOM 1030 N N . LYS A 1 134 ? -3.477 -4.016 -20.067 1.00 93.38 134 LYS A N 1
ATOM 1031 C CA . LYS A 1 134 ? -4.531 -4.555 -19.206 1.00 93.38 134 LYS A CA 1
ATOM 1032 C C . LYS A 1 134 ? -4.199 -4.269 -17.753 1.00 93.38 134 LYS A C 1
ATOM 1034 O O . LYS A 1 134 ? -3.042 -4.357 -17.350 1.00 93.38 134 LYS A O 1
ATOM 1039 N N . VAL A 1 135 ? -5.235 -4.006 -16.971 1.00 93.00 135 VAL A N 1
ATOM 1040 C CA . VAL A 1 135 ? -5.159 -3.906 -15.515 1.00 93.00 135 VAL A CA 1
ATOM 1041 C C . VAL A 1 135 ? -6.036 -4.999 -14.925 1.00 93.00 135 VAL A C 1
ATOM 1043 O O . VAL A 1 135 ? -7.186 -5.158 -15.335 1.00 93.00 135 VAL A O 1
ATOM 1046 N N . THR A 1 136 ? -5.500 -5.769 -13.984 1.00 91.56 136 THR A N 1
ATOM 1047 C CA . THR A 1 136 ? -6.269 -6.737 -13.194 1.00 91.56 136 THR A CA 1
ATOM 1048 C C . THR A 1 136 ? -6.188 -6.383 -11.714 1.00 91.56 136 THR A C 1
ATOM 1050 O O . THR A 1 136 ? -5.222 -5.782 -11.242 1.00 91.56 136 THR A O 1
ATOM 1053 N N . THR A 1 137 ? -7.247 -6.695 -10.969 1.00 87.62 137 THR A N 1
ATOM 1054 C CA . THR A 1 137 ? -7.341 -6.387 -9.539 1.00 87.62 137 THR A CA 1
ATOM 1055 C C . THR A 1 137 ? -7.866 -7.598 -8.786 1.00 87.62 137 THR A C 1
ATOM 1057 O O . THR A 1 137 ? -8.935 -8.118 -9.106 1.00 87.62 137 THR A O 1
ATOM 1060 N N . ASP A 1 138 ? -7.129 -8.025 -7.764 1.00 83.88 138 ASP A N 1
ATOM 1061 C CA . ASP A 1 138 ? -7.574 -9.016 -6.789 1.00 83.88 138 ASP A CA 1
ATOM 1062 C C . ASP A 1 138 ? -7.915 -8.290 -5.486 1.00 83.88 138 ASP A C 1
ATOM 1064 O O . ASP A 1 138 ? -7.047 -7.973 -4.675 1.00 83.88 138 ASP A O 1
ATOM 1068 N N . VAL A 1 139 ? -9.206 -8.025 -5.286 1.00 79.50 139 VAL A N 1
ATOM 1069 C CA . VAL A 1 139 ? -9.712 -7.307 -4.106 1.00 79.50 139 VAL A CA 1
ATOM 1070 C C . VAL A 1 139 ? -9.452 -8.085 -2.814 1.00 79.50 139 VAL A C 1
ATOM 1072 O O . VAL A 1 139 ? -9.284 -7.481 -1.760 1.00 79.50 139 VAL A O 1
ATOM 1075 N N . ARG A 1 140 ? -9.422 -9.424 -2.863 1.00 76.19 140 ARG A N 1
ATOM 1076 C CA . ARG A 1 140 ? -9.221 -10.244 -1.658 1.00 76.19 140 ARG A CA 1
ATOM 1077 C C . ARG A 1 140 ? -7.775 -10.209 -1.197 1.00 76.19 140 ARG A C 1
ATOM 1079 O O . ARG A 1 140 ? -7.537 -10.235 0.006 1.00 76.19 140 ARG A O 1
ATOM 1086 N N . LYS A 1 141 ? -6.844 -10.190 -2.149 1.00 77.12 141 LYS A N 1
ATOM 1087 C CA . LYS A 1 141 ? -5.402 -10.126 -1.888 1.00 77.12 141 LYS A CA 1
ATOM 1088 C C . LYS A 1 141 ? -4.861 -8.697 -1.865 1.00 77.12 141 LYS A C 1
ATOM 1090 O O . LYS A 1 141 ? -3.678 -8.513 -1.613 1.00 77.12 141 LYS A O 1
ATOM 1095 N N . GLU A 1 142 ? -5.720 -7.711 -2.126 1.00 84.06 142 GLU A N 1
ATOM 1096 C CA . GLU A 1 142 ? -5.367 -6.292 -2.204 1.00 84.06 142 GLU A CA 1
ATOM 1097 C C . GLU A 1 142 ? -4.252 -6.033 -3.223 1.00 84.06 142 GLU A C 1
ATOM 1099 O O . GLU A 1 142 ? -3.282 -5.330 -2.943 1.00 84.06 142 GLU A O 1
ATOM 1104 N N . LEU A 1 143 ? -4.369 -6.642 -4.406 1.00 87.62 143 LEU A N 1
ATOM 1105 C CA . LEU A 1 143 ? -3.379 -6.537 -5.476 1.00 87.62 143 LEU A CA 1
ATOM 1106 C C . LEU A 1 143 ? -3.955 -5.859 -6.703 1.00 87.62 143 LEU A C 1
ATOM 1108 O O . LEU A 1 143 ? -5.068 -6.157 -7.138 1.00 87.62 143 LEU A O 1
ATOM 1112 N N . MET A 1 144 ? -3.127 -5.031 -7.322 1.00 92.12 144 MET A N 1
ATOM 1113 C CA . MET A 1 144 ? -3.323 -4.503 -8.659 1.00 92.12 144 MET A CA 1
ATOM 1114 C C . MET A 1 144 ? -2.144 -4.925 -9.530 1.00 92.12 144 MET A C 1
ATOM 1116 O O . MET A 1 144 ? -0.989 -4.839 -9.116 1.00 92.12 144 MET A O 1
ATOM 1120 N N . THR A 1 145 ? -2.450 -5.409 -10.727 1.00 94.44 145 THR A N 1
ATOM 1121 C CA . THR A 1 145 ? -1.468 -5.935 -11.675 1.00 94.44 145 THR A CA 1
ATOM 1122 C C . THR A 1 145 ? -1.616 -5.215 -13.007 1.00 94.44 145 THR A C 1
ATOM 1124 O O . THR A 1 145 ? -2.707 -5.166 -13.578 1.00 94.44 145 THR A O 1
ATOM 1127 N N . LEU A 1 146 ? -0.511 -4.671 -13.507 1.00 95.50 146 LEU A N 1
ATOM 1128 C CA . LEU A 1 146 ? -0.406 -4.023 -14.809 1.00 95.50 146 LEU A CA 1
ATOM 1129 C C . LEU A 1 146 ? 0.257 -4.984 -15.778 1.00 95.50 146 LEU A C 1
ATOM 1131 O O . LEU A 1 146 ? 1.362 -5.450 -15.516 1.00 95.50 146 LEU A O 1
ATOM 1135 N N . HIS A 1 147 ? -0.397 -5.237 -16.903 1.00 95.81 147 HIS A N 1
ATOM 1136 C CA . HIS A 1 147 ? 0.177 -5.966 -18.024 1.00 95.81 147 HIS A CA 1
ATOM 1137 C C . HIS A 1 147 ? 0.652 -4.952 -19.062 1.00 95.81 147 HIS A C 1
ATOM 1139 O O . HIS A 1 147 ? -0.140 -4.145 -19.556 1.00 95.81 147 HIS A O 1
ATOM 1145 N N . LEU A 1 148 ? 1.941 -4.985 -19.370 1.00 96.56 148 LEU A N 1
ATOM 1146 C CA . LEU A 1 148 ? 2.638 -3.985 -20.169 1.00 96.56 148 LEU A CA 1
ATOM 1147 C C . LEU A 1 148 ? 2.657 -4.358 -21.655 1.00 96.56 148 LEU A C 1
ATOM 1149 O O . LEU A 1 148 ? 2.527 -5.531 -22.020 1.00 96.56 148 LEU A O 1
ATOM 1153 N N . SER A 1 149 ? 2.801 -3.355 -22.522 1.00 95.56 149 SER A N 1
ATOM 1154 C CA . SER A 1 149 ? 2.974 -3.569 -23.959 1.00 95.56 149 SER A CA 1
ATOM 1155 C C . SER A 1 149 ? 4.355 -4.075 -24.334 1.00 95.56 149 SER A C 1
ATOM 1157 O O . SER A 1 149 ? 4.464 -4.868 -25.270 1.00 95.56 149 SER A O 1
ATOM 1159 N N . ASP A 1 150 ? 5.359 -3.645 -23.579 1.00 94.25 150 ASP A N 1
ATOM 1160 C CA . ASP A 1 150 ? 6.773 -3.865 -23.837 1.00 94.25 150 ASP A CA 1
ATOM 1161 C C . ASP A 1 150 ? 7.448 -4.416 -22.581 1.00 94.25 150 ASP A C 1
ATOM 1163 O O . ASP A 1 150 ? 6.986 -4.192 -21.457 1.00 94.25 150 ASP A O 1
ATOM 1167 N N . GLU A 1 151 ? 8.531 -5.163 -22.780 1.00 94.06 151 GLU A N 1
ATOM 1168 C CA . GLU A 1 151 ? 9.290 -5.745 -21.681 1.00 94.06 151 GLU A CA 1
ATOM 1169 C C . GLU A 1 151 ? 10.043 -4.657 -20.923 1.00 94.06 151 GLU A C 1
ATOM 1171 O O . GLU A 1 151 ? 10.752 -3.837 -21.508 1.00 94.06 151 GLU A O 1
ATOM 1176 N N . LEU A 1 152 ? 9.967 -4.692 -19.598 1.00 94.69 152 LEU A N 1
ATOM 1177 C CA . LEU A 1 152 ? 10.950 -4.021 -18.765 1.00 94.69 152 LEU A CA 1
ATOM 1178 C C . LEU A 1 152 ? 12.188 -4.910 -18.712 1.00 94.69 152 LEU A C 1
ATOM 1180 O O . LEU A 1 152 ? 12.167 -5.956 -18.067 1.00 94.69 152 LEU A O 1
ATOM 1184 N N . HIS A 1 153 ? 13.258 -4.512 -19.395 1.00 92.88 153 HIS A N 1
ATOM 1185 C CA . HIS A 1 153 ? 14.499 -5.282 -19.428 1.00 92.88 153 HIS A CA 1
ATOM 1186 C C . HIS A 1 153 ? 15.196 -5.316 -18.062 1.00 92.88 153 HIS A C 1
ATOM 1188 O O . HIS A 1 153 ? 15.139 -4.353 -17.297 1.00 92.88 153 HIS A O 1
ATOM 1194 N N . ALA A 1 154 ? 15.879 -6.424 -17.767 1.00 88.00 154 ALA A N 1
ATOM 1195 C CA . ALA A 1 154 ? 16.700 -6.575 -16.567 1.00 88.00 154 ALA A CA 1
ATOM 1196 C C . ALA A 1 154 ? 18.055 -5.871 -16.710 1.00 88.00 154 ALA A C 1
ATOM 1198 O O . ALA A 1 154 ? 18.568 -5.739 -17.817 1.00 88.00 154 ALA A O 1
ATOM 1199 N N . SER A 1 155 ? 18.697 -5.583 -15.571 1.00 77.44 155 SER A N 1
ATOM 1200 C CA . SER A 1 155 ? 20.063 -5.038 -15.466 1.00 77.44 155 SER A CA 1
ATOM 1201 C C . SER A 1 155 ? 20.217 -3.622 -16.032 1.00 77.44 155 SER A C 1
ATOM 1203 O O . SER A 1 155 ? 19.859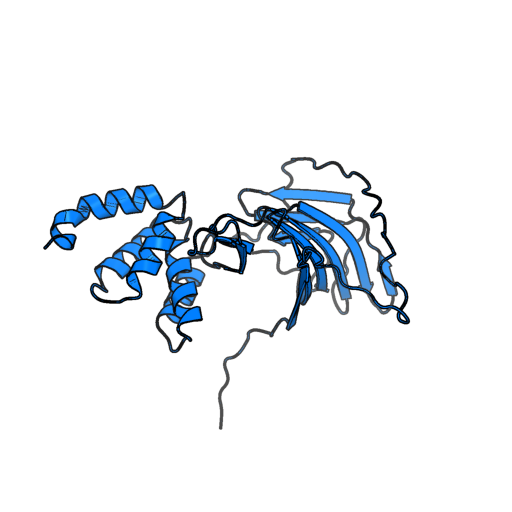 -3.336 -17.168 1.00 77.44 155 SER A O 1
ATOM 1205 N N . ARG A 1 156 ? 20.789 -2.709 -15.231 1.00 75.69 156 ARG A N 1
ATOM 1206 C CA . ARG A 1 156 ? 20.982 -1.286 -15.603 1.00 75.69 156 ARG A CA 1
ATOM 1207 C C . ARG A 1 156 ? 19.701 -0.597 -16.104 1.00 75.69 156 ARG A C 1
ATOM 1209 O O . ARG A 1 156 ? 19.766 0.382 -16.842 1.00 75.69 156 ARG A O 1
ATOM 1216 N N . SER A 1 157 ? 1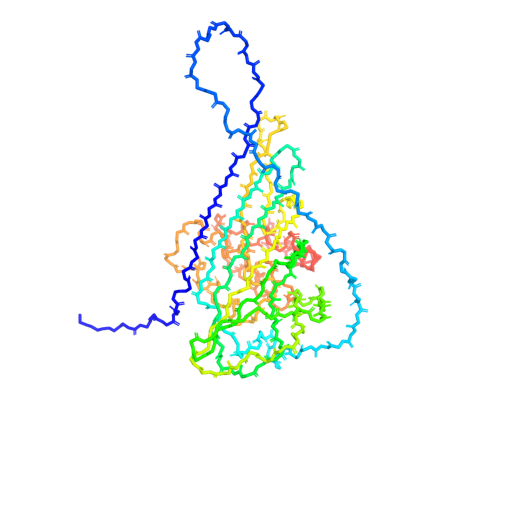8.551 -1.106 -15.680 1.00 88.12 157 SER A N 1
ATOM 1217 C CA . SER A 1 157 ? 17.234 -0.663 -16.101 1.00 88.12 157 SER A CA 1
ATOM 1218 C C . SER A 1 157 ? 16.488 -0.091 -14.908 1.00 88.12 157 SER A C 1
ATOM 1220 O O . SER A 1 157 ? 16.487 -0.677 -13.824 1.00 88.12 157 SER A O 1
ATOM 1222 N N . HIS A 1 158 ? 15.873 1.068 -15.104 1.00 93.69 158 HIS A N 1
ATOM 1223 C CA . HIS A 1 158 ? 14.993 1.677 -14.117 1.00 93.69 158 HIS A CA 1
ATOM 1224 C C . HIS A 1 158 ? 13.672 2.049 -14.766 1.00 93.69 158 HIS A C 1
ATOM 1226 O O . HIS A 1 158 ? 13.615 2.354 -15.957 1.00 93.69 158 HIS A O 1
ATOM 1232 N N . ALA A 1 159 ? 12.616 2.055 -13.963 1.00 96.06 159 ALA A N 1
ATOM 1233 C CA . ALA A 1 159 ? 11.315 2.526 -14.396 1.00 96.06 159 ALA A CA 1
ATOM 1234 C C . ALA A 1 159 ? 10.774 3.601 -13.451 1.00 96.06 159 ALA A C 1
ATOM 1236 O O . ALA A 1 159 ? 11.073 3.611 -12.257 1.00 96.06 159 ALA A O 1
ATOM 1237 N N . GLU A 1 160 ? 9.979 4.518 -13.983 1.00 97.56 160 GLU A N 1
ATOM 1238 C CA . GLU A 1 160 ? 9.245 5.522 -13.223 1.00 97.56 160 GLU A CA 1
ATOM 1239 C C . GLU A 1 160 ? 7.753 5.356 -13.506 1.00 97.56 160 GLU A C 1
ATOM 1241 O O . GLU A 1 160 ? 7.281 5.634 -14.609 1.00 97.56 160 GLU A O 1
ATOM 1246 N N . LEU A 1 161 ? 7.024 4.867 -12.503 1.00 97.88 161 LEU A N 1
ATOM 1247 C CA . LEU A 1 161 ? 5.579 4.681 -12.554 1.00 97.88 161 LEU A CA 1
ATOM 1248 C C . LEU A 1 161 ? 4.896 5.867 -11.876 1.00 97.88 161 LEU A C 1
ATOM 1250 O O . LEU A 1 161 ? 5.164 6.139 -10.705 1.00 97.88 161 LEU A O 1
ATOM 1254 N N . VAL A 1 162 ? 3.999 6.544 -12.591 1.00 97.88 162 VAL A N 1
ATOM 1255 C CA . VAL A 1 162 ? 3.228 7.671 -12.056 1.00 97.88 162 VAL A CA 1
ATOM 1256 C C . VAL A 1 162 ? 1.745 7.327 -12.044 1.00 97.88 162 VAL A C 1
ATOM 1258 O O . VAL A 1 162 ? 1.150 7.049 -13.091 1.00 97.88 162 VAL A O 1
ATOM 1261 N N . LEU A 1 163 ? 1.152 7.379 -10.854 1.00 97.38 163 LEU A N 1
ATOM 1262 C CA . LEU A 1 163 ? -0.245 7.041 -10.606 1.00 97.38 163 LEU A CA 1
ATOM 1263 C C . LEU A 1 163 ? -0.966 8.204 -9.931 1.00 97.38 163 LEU A C 1
ATOM 1265 O O . LEU A 1 163 ? -0.445 8.802 -8.990 1.00 97.38 163 LEU A O 1
ATOM 1269 N N . ASP A 1 164 ? -2.192 8.461 -10.364 1.00 95.94 164 ASP A N 1
ATOM 1270 C CA . ASP A 1 164 ? -3.187 9.151 -9.554 1.00 95.94 164 ASP A CA 1
ATOM 1271 C C . ASP A 1 164 ? -3.820 8.171 -8.575 1.00 95.94 164 ASP A C 1
ATOM 1273 O O . ASP A 1 164 ? -4.078 7.014 -8.913 1.00 95.94 164 ASP A O 1
ATOM 1277 N N . PHE A 1 165 ? -4.133 8.641 -7.376 1.00 94.88 165 PHE A N 1
ATOM 1278 C CA . PHE A 1 165 ? -4.946 7.886 -6.437 1.00 94.88 165 PHE A CA 1
ATOM 1279 C C . PHE A 1 165 ? -5.900 8.795 -5.669 1.00 94.88 165 PHE A C 1
ATOM 1281 O O . PHE A 1 165 ? -5.645 9.983 -5.478 1.00 94.88 165 PHE A O 1
ATOM 1288 N N . GLY A 1 166 ? -7.005 8.240 -5.191 1.00 92.56 166 GLY A N 1
ATOM 1289 C CA . GLY A 1 166 ? -7.921 8.968 -4.323 1.00 92.56 166 GLY A CA 1
ATOM 1290 C C . GLY A 1 166 ? -9.070 8.110 -3.828 1.00 92.56 166 GLY A C 1
ATOM 1291 O O . GLY A 1 166 ? -9.356 7.048 -4.387 1.00 92.56 166 GLY A O 1
ATOM 1292 N N . ASN A 1 167 ? -9.711 8.571 -2.757 1.00 93.25 167 ASN A N 1
ATOM 1293 C CA . ASN A 1 167 ? -10.984 8.047 -2.272 1.00 93.25 167 ASN A CA 1
ATOM 1294 C C . ASN A 1 167 ? -11.606 8.990 -1.220 1.00 93.25 167 ASN A C 1
ATOM 1296 O O . ASN A 1 167 ? -11.084 10.069 -0.930 1.00 93.25 167 ASN A O 1
ATOM 1300 N N . GLU A 1 168 ? -12.719 8.570 -0.625 1.00 91.75 168 GLU A N 1
ATOM 1301 C CA . GLU A 1 168 ? -13.239 9.116 0.627 1.00 91.75 168 GLU A CA 1
ATOM 1302 C C . GLU A 1 168 ? -12.320 8.785 1.815 1.00 91.75 168 GLU A C 1
ATOM 1304 O O . GLU A 1 168 ? -11.721 7.709 1.892 1.00 91.75 168 GLU A O 1
ATOM 1309 N N . LEU A 1 169 ? -12.230 9.707 2.775 1.00 85.75 169 LEU A N 1
ATOM 1310 C CA . LEU A 1 169 ? -11.535 9.502 4.043 1.00 85.75 169 LEU A CA 1
ATOM 1311 C C . LEU A 1 169 ? -12.284 8.471 4.891 1.00 85.75 169 LEU A C 1
ATOM 1313 O O . LEU A 1 169 ? -13.460 8.651 5.233 1.00 85.75 169 LEU A O 1
ATOM 1317 N N . ALA A 1 170 ? -11.572 7.424 5.305 1.00 81.56 170 ALA A N 1
ATOM 1318 C CA . ALA A 1 170 ? -12.135 6.364 6.127 1.00 81.56 170 ALA A CA 1
ATOM 1319 C C . ALA A 1 170 ? -12.646 6.895 7.478 1.00 81.56 170 ALA A C 1
ATOM 1321 O O . ALA A 1 170 ? -11.979 7.670 8.167 1.00 81.56 170 ALA A O 1
ATOM 1322 N N . ASN A 1 171 ? -13.832 6.450 7.895 1.00 76.12 171 ASN A N 1
ATOM 1323 C CA . ASN A 1 171 ? -14.412 6.826 9.185 1.00 76.12 171 ASN A CA 1
ATOM 1324 C C . ASN A 1 171 ? -13.834 5.956 10.314 1.00 76.12 171 ASN A C 1
ATOM 1326 O O . ASN A 1 171 ? -14.407 4.918 10.652 1.00 76.12 171 ASN A O 1
ATOM 1330 N N . GLY A 1 172 ? -12.673 6.347 10.845 1.00 60.88 172 GLY A N 1
ATOM 1331 C CA . GLY A 1 172 ? -12.012 5.663 11.965 1.00 60.88 172 GLY A CA 1
ATOM 1332 C C . GLY A 1 172 ? -11.520 4.237 11.679 1.00 60.88 172 GLY A C 1
ATOM 1333 O O . GLY A 1 172 ? -11.119 3.545 12.603 1.00 60.88 172 GLY A O 1
ATOM 1334 N N . GLN A 1 173 ? -11.554 3.783 10.425 1.00 58.53 173 GLN A N 1
ATOM 1335 C CA . GLN A 1 173 ? -10.975 2.508 9.990 1.00 58.53 173 GLN A CA 1
ATOM 1336 C C . GLN A 1 173 ? -9.574 2.794 9.428 1.00 58.53 173 GLN A C 1
ATOM 1338 O O . GLN A 1 173 ? -9.374 3.855 8.840 1.00 58.53 173 GLN A O 1
ATOM 1343 N N . GLY A 1 174 ? -8.606 1.902 9.671 1.00 64.50 174 GLY A N 1
ATOM 1344 C CA . GLY A 1 174 ? -7.193 2.095 9.309 1.00 64.50 174 GLY A CA 1
ATOM 1345 C C . GLY A 1 174 ? -6.952 2.516 7.848 1.00 64.50 174 GLY A C 1
ATOM 1346 O O . GLY A 1 174 ? -7.822 2.395 6.991 1.00 64.50 174 GLY A O 1
ATOM 1347 N N . GLY A 1 175 ? -5.751 3.014 7.555 1.00 76.94 175 GLY A N 1
ATOM 1348 C CA . GLY A 1 175 ? -5.401 3.656 6.286 1.00 76.94 175 GLY A CA 1
ATOM 1349 C C . GLY A 1 175 ? -5.368 5.176 6.424 1.00 76.94 175 GLY A C 1
ATOM 1350 O O . GLY A 1 175 ? -4.846 5.686 7.415 1.00 76.94 175 GLY A O 1
ATOM 1351 N N . TYR A 1 176 ? -5.894 5.903 5.435 1.00 85.31 176 TYR A N 1
ATOM 1352 C CA . TYR A 1 176 ? -6.034 7.359 5.495 1.00 85.31 176 TYR A CA 1
ATOM 1353 C C . TYR A 1 176 ? -7.472 7.736 5.864 1.00 85.31 176 TYR A C 1
ATOM 1355 O O . TYR A 1 176 ? -8.410 7.542 5.088 1.00 85.31 176 TYR A O 1
ATOM 1363 N N . GLY A 1 177 ? -7.647 8.208 7.094 1.00 83.75 177 GLY A N 1
ATOM 1364 C CA . GLY A 1 177 ? -8.945 8.365 7.730 1.00 83.75 177 GLY A CA 1
ATOM 1365 C C . GLY A 1 177 ? -9.205 9.770 8.245 1.00 83.75 177 GLY A C 1
ATOM 1366 O O . GLY A 1 177 ? -8.359 10.661 8.175 1.00 83.75 177 GLY A O 1
ATOM 1367 N N . ARG A 1 178 ? -10.403 9.949 8.793 1.00 84.69 178 ARG A N 1
ATOM 1368 C CA . ARG A 1 178 ? -10.860 11.167 9.462 1.00 84.69 178 ARG A CA 1
ATOM 1369 C C . ARG A 1 178 ? -11.372 10.873 10.865 1.00 84.69 178 ARG A C 1
ATOM 1371 O O . ARG A 1 178 ? -11.945 9.812 11.113 1.00 84.69 178 ARG A O 1
ATOM 1378 N N . VAL A 1 179 ? -11.224 11.849 11.751 1.00 79.38 179 VAL A N 1
ATOM 1379 C CA . VAL A 1 179 ? -11.831 11.864 13.088 1.00 79.38 179 VAL A CA 1
ATOM 1380 C C . VAL A 1 179 ? -12.549 13.192 13.278 1.00 79.38 179 VAL A C 1
ATOM 1382 O O . VAL A 1 179 ? -12.085 14.228 12.800 1.00 79.38 179 VAL A O 1
ATOM 1385 N N . LYS A 1 180 ? -13.704 13.146 13.944 1.00 82.25 180 LYS A N 1
ATOM 1386 C CA . LYS A 1 180 ? -14.485 14.330 14.305 1.00 82.25 180 LYS A CA 1
ATOM 1387 C C . LYS A 1 180 ? -13.918 14.964 15.576 1.00 82.25 180 LYS A C 1
ATOM 1389 O O . LYS A 1 180 ? -13.531 14.236 16.489 1.00 82.25 180 LYS A O 1
ATOM 1394 N N . TRP A 1 181 ? -13.890 16.290 15.651 1.00 76.62 181 TRP A N 1
ATOM 1395 C CA . TRP A 1 181 ? -13.560 16.986 16.896 1.00 76.62 181 TRP A CA 1
ATOM 1396 C C . TRP A 1 181 ? -14.598 16.702 17.995 1.00 76.62 181 TRP A C 1
ATOM 1398 O O . TRP A 1 181 ? -15.789 16.542 17.729 1.00 76.62 181 TRP A O 1
ATOM 1408 N N . GLU A 1 182 ? -14.135 16.621 19.244 1.00 73.81 182 GLU A N 1
ATOM 1409 C CA . GLU A 1 182 ? -14.978 16.299 20.408 1.00 73.81 182 GLU A CA 1
ATOM 1410 C C . GLU A 1 182 ? -15.840 17.481 20.881 1.00 73.81 182 GLU A C 1
ATOM 1412 O O . GLU A 1 182 ? -16.778 17.300 21.651 1.00 73.81 182 GLU A O 1
ATOM 1417 N N . ASP A 1 183 ? -15.571 18.692 20.393 1.00 76.50 183 ASP A N 1
ATOM 1418 C CA . ASP A 1 183 ? -16.216 19.940 20.817 1.00 76.50 183 ASP A CA 1
ATOM 1419 C C . ASP A 1 183 ? -17.641 20.144 20.259 1.00 76.50 183 ASP A C 1
ATOM 1421 O O . ASP A 1 183 ? -18.200 21.240 20.329 1.00 76.50 183 ASP A O 1
ATOM 1425 N N . GLY A 1 184 ? -18.238 19.088 19.699 1.00 66.62 184 GLY A N 1
ATOM 1426 C CA . GLY A 1 184 ? -19.585 19.090 19.135 1.00 66.62 184 GLY A CA 1
ATOM 1427 C C . GLY A 1 184 ? -19.702 19.759 17.763 1.00 66.62 184 GLY A C 1
ATOM 1428 O O . GLY A 1 184 ? -20.796 19.759 17.195 1.00 66.62 184 GLY A O 1
ATOM 1429 N N . ARG A 1 185 ? -18.614 20.298 17.195 1.00 72.94 185 ARG A N 1
ATOM 1430 C CA . ARG A 1 185 ? -18.622 20.910 15.857 1.00 72.94 185 ARG A CA 1
ATOM 1431 C C . ARG A 1 185 ? -18.542 19.842 14.765 1.00 72.94 185 ARG A C 1
ATOM 1433 O O . ARG A 1 185 ? -17.934 18.788 14.939 1.00 72.94 185 ARG A O 1
ATOM 1440 N N . GLU A 1 186 ? -19.130 20.117 13.600 1.00 75.75 186 GLU A N 1
ATOM 1441 C CA . GLU A 1 186 ? -18.932 19.322 12.371 1.00 75.75 186 GLU A CA 1
ATOM 1442 C C . GLU A 1 186 ? -17.569 19.640 11.731 1.00 75.75 186 GLU A C 1
ATOM 1444 O O . GLU A 1 186 ? -17.472 20.007 10.563 1.00 75.75 186 GLU A O 1
ATOM 1449 N N . GLU A 1 187 ? -16.501 19.538 12.519 1.00 81.81 187 GLU A N 1
ATOM 1450 C CA . GLU A 1 187 ? -15.128 19.699 12.056 1.00 81.81 187 GLU A CA 1
ATOM 1451 C C . GLU A 1 187 ? -14.410 18.347 12.113 1.00 81.81 187 GLU A C 1
ATOM 1453 O O . GLU A 1 187 ? -14.546 17.584 13.075 1.00 81.81 187 GLU A O 1
ATOM 1458 N N . TYR A 1 188 ? -13.605 18.066 11.090 1.00 82.62 188 TYR A N 1
ATOM 1459 C CA . TYR A 1 188 ? -12.825 16.838 10.977 1.00 82.62 188 TYR A CA 1
ATOM 1460 C C . TYR A 1 188 ? -11.336 17.156 10.872 1.00 82.62 188 TYR A C 1
ATOM 1462 O O . TYR A 1 188 ? -10.948 18.196 10.339 1.00 82.62 188 TYR A O 1
ATOM 1470 N N . TYR A 1 189 ? -10.493 16.236 11.331 1.00 81.50 189 TYR A N 1
ATOM 1471 C CA . TYR A 1 189 ? -9.080 16.193 10.965 1.00 81.50 189 TYR A CA 1
ATOM 1472 C C . TYR A 1 189 ? -8.754 14.849 10.319 1.00 81.50 189 TYR A C 1
ATOM 1474 O O . TYR A 1 189 ? -9.359 13.826 10.649 1.00 81.50 189 TYR A O 1
ATOM 1482 N N . ALA A 1 190 ? -7.811 14.858 9.379 1.00 82.94 190 ALA A N 1
ATOM 1483 C CA . ALA A 1 190 ? -7.335 13.647 8.728 1.00 82.94 190 ALA A CA 1
ATOM 1484 C C . ALA A 1 190 ? -6.155 13.041 9.497 1.00 82.94 190 ALA A C 1
ATOM 1486 O O . ALA A 1 190 ? -5.341 13.763 10.076 1.00 82.94 190 ALA A O 1
ATOM 1487 N N . PHE A 1 191 ? -6.041 11.718 9.475 1.00 78.44 191 PHE A N 1
ATOM 1488 C CA . PHE A 1 191 ? -4.948 10.976 10.095 1.00 78.44 191 PHE A CA 1
ATOM 1489 C C . PHE A 1 191 ? -4.590 9.752 9.251 1.00 78.44 191 PHE A C 1
ATOM 1491 O O . PHE A 1 191 ? -5.421 9.241 8.504 1.00 78.44 191 PHE A O 1
ATOM 1498 N N . THR A 1 192 ? -3.362 9.258 9.398 1.00 78.56 192 THR A N 1
ATOM 1499 C CA . THR A 1 192 ? -2.903 8.041 8.717 1.00 78.56 192 THR A CA 1
ATOM 1500 C C . THR A 1 192 ? -2.547 6.975 9.746 1.00 78.56 192 THR A C 1
ATOM 1502 O O . THR A 1 192 ? -1.793 7.242 10.681 1.00 78.56 192 THR A O 1
ATOM 1505 N N . GLN A 1 193 ? -3.052 5.758 9.566 1.00 69.75 193 GLN A N 1
ATOM 1506 C CA . GLN A 1 193 ? -2.720 4.591 10.375 1.00 69.75 193 GLN A CA 1
ATOM 1507 C C . GLN A 1 193 ? -2.419 3.401 9.461 1.00 69.75 193 GLN A C 1
ATOM 1509 O O . GLN A 1 193 ? -3.326 2.808 8.889 1.00 69.75 193 GLN A O 1
ATOM 1514 N N . LEU A 1 194 ? -1.147 3.028 9.335 1.00 69.75 194 LEU A N 1
ATOM 1515 C CA . LEU A 1 194 ? -0.725 1.865 8.550 1.00 69.75 194 LEU A CA 1
ATOM 1516 C C . LEU A 1 194 ? -0.548 0.661 9.487 1.00 69.75 194 LEU A C 1
ATOM 1518 O O . LEU A 1 194 ? 0.250 0.729 10.420 1.00 69.75 194 LEU A O 1
ATOM 1522 N N . ALA A 1 195 ? -1.293 -0.426 9.265 1.00 58.09 195 ALA A N 1
ATOM 1523 C CA . ALA A 1 195 ? -1.192 -1.655 10.055 1.00 58.09 195 ALA A CA 1
ATOM 1524 C C . ALA A 1 195 ? -0.656 -2.804 9.188 1.00 58.09 195 ALA A C 1
ATOM 1526 O O . ALA A 1 195 ? -1.378 -3.381 8.385 1.00 58.09 195 ALA A O 1
ATOM 1527 N N . VAL A 1 196 ? 0.621 -3.147 9.376 1.00 59.53 196 VAL A N 1
ATOM 1528 C CA . VAL A 1 196 ? 1.350 -4.160 8.582 1.00 59.53 196 VAL A CA 1
ATOM 1529 C C . VAL A 1 196 ? 0.796 -5.585 8.774 1.00 59.53 196 VAL A C 1
ATOM 1531 O O . VAL A 1 196 ? 0.929 -6.431 7.901 1.00 59.53 196 VAL A O 1
ATOM 1534 N N . VAL A 1 197 ? 0.142 -5.860 9.905 1.00 58.50 197 VAL A N 1
ATOM 1535 C CA . VAL A 1 197 ? -0.199 -7.226 10.348 1.00 58.50 197 VAL A CA 1
ATOM 1536 C C . VAL A 1 197 ? -1.550 -7.725 9.824 1.00 58.50 197 VAL A C 1
ATOM 1538 O O . VAL A 1 197 ? -1.829 -8.915 9.912 1.00 58.50 197 VAL A O 1
ATOM 1541 N N . GLN A 1 198 ? -2.399 -6.868 9.245 1.00 65.94 198 GLN A N 1
ATOM 1542 C CA . GLN A 1 198 ? -3.764 -7.267 8.867 1.00 65.94 198 GLN A CA 1
ATOM 1543 C C . GLN A 1 198 ? -3.814 -8.472 7.910 1.00 65.94 198 GLN A C 1
ATOM 1545 O O . GLN A 1 198 ? -4.689 -9.330 8.052 1.00 65.94 198 GLN A O 1
ATOM 1550 N N . HIS A 1 199 ? -2.857 -8.554 6.984 1.00 66.62 199 HIS A N 1
ATOM 1551 C CA . HIS A 1 199 ? -2.640 -9.702 6.093 1.00 66.62 199 HIS A CA 1
ATOM 1552 C C . HIS A 1 199 ? -1.203 -10.236 6.194 1.00 66.62 199 HIS A C 1
ATOM 1554 O O . HIS A 1 199 ? -0.716 -10.893 5.278 1.00 66.62 199 HIS A O 1
ATOM 1560 N N . GLY A 1 200 ? -0.509 -9.902 7.284 1.00 65.56 200 GLY A N 1
ATOM 1561 C CA . GLY A 1 200 ? 0.876 -10.297 7.513 1.00 65.56 200 GLY A CA 1
ATOM 1562 C C . GLY A 1 200 ? 1.000 -11.764 7.916 1.00 65.56 200 GLY A C 1
ATOM 1563 O O . GLY A 1 200 ? 0.051 -12.386 8.394 1.00 65.56 200 GLY A O 1
ATOM 1564 N N . THR A 1 201 ? 2.197 -12.312 7.743 1.00 76.75 201 THR A N 1
ATOM 1565 C CA . THR A 1 201 ? 2.538 -13.673 8.175 1.00 76.75 201 THR A CA 1
ATOM 1566 C C . THR A 1 201 ? 2.744 -13.747 9.695 1.00 76.75 201 THR A C 1
ATOM 1568 O O . THR A 1 201 ? 2.864 -12.728 10.382 1.00 76.75 201 THR A O 1
ATOM 1571 N N . SER A 1 202 ? 2.869 -14.961 10.246 1.00 80.94 202 SER A N 1
ATOM 1572 C CA . SER A 1 202 ? 3.278 -15.143 11.651 1.00 80.94 202 SER A CA 1
ATOM 1573 C C . SER A 1 202 ? 4.643 -14.508 11.961 1.00 80.94 202 SER A C 1
ATOM 1575 O O . SER A 1 202 ? 4.908 -14.125 13.105 1.00 80.94 202 SER A O 1
ATOM 1577 N N . GLU A 1 203 ? 5.517 -14.375 10.961 1.00 79.81 203 GLU A N 1
ATOM 1578 C CA . GLU A 1 203 ? 6.801 -13.695 11.113 1.00 79.81 203 GLU A CA 1
ATOM 1579 C C . GLU A 1 203 ? 6.602 -12.181 11.277 1.00 79.81 203 GLU A C 1
ATOM 1581 O O . GLU A 1 203 ? 7.160 -11.573 12.192 1.00 79.81 203 GLU A O 1
ATOM 1586 N N . ASP A 1 204 ? 5.735 -11.581 10.459 1.00 77.06 204 ASP A N 1
ATOM 1587 C CA . ASP A 1 204 ? 5.386 -10.158 10.550 1.00 77.06 204 ASP A CA 1
ATOM 1588 C C . ASP A 1 204 ? 4.711 -9.829 11.881 1.00 77.06 204 ASP A C 1
ATOM 1590 O O . ASP A 1 204 ? 5.030 -8.819 12.510 1.00 77.06 204 ASP A O 1
ATOM 1594 N N . TYR A 1 205 ? 3.841 -10.722 12.359 1.00 84.69 205 TYR A N 1
ATOM 1595 C CA . TYR A 1 205 ? 3.244 -10.621 13.687 1.00 84.69 205 TYR A CA 1
ATOM 1596 C C . TYR A 1 205 ? 4.314 -10.596 14.786 1.00 84.69 205 TYR A C 1
ATOM 1598 O O . TYR A 1 205 ? 4.295 -9.724 15.654 1.00 84.69 205 TYR A O 1
ATOM 1606 N N . THR A 1 206 ? 5.288 -11.508 14.725 1.00 86.12 206 THR A N 1
ATOM 1607 C CA . THR A 1 206 ? 6.378 -11.587 15.711 1.00 86.12 206 THR A CA 1
ATOM 1608 C C . THR A 1 206 ? 7.232 -10.320 15.702 1.00 86.12 206 THR A C 1
ATOM 1610 O O . THR A 1 206 ? 7.528 -9.772 16.762 1.00 86.12 206 THR A O 1
ATOM 1613 N N . ARG A 1 207 ? 7.561 -9.790 14.517 1.00 82.69 207 ARG A N 1
ATOM 1614 C CA . ARG A 1 207 ? 8.299 -8.524 14.370 1.00 82.69 207 ARG A CA 1
ATOM 1615 C C . ARG A 1 207 ? 7.536 -7.345 14.969 1.00 82.69 207 ARG A C 1
ATOM 1617 O O . ARG A 1 207 ? 8.111 -6.535 15.688 1.00 82.69 207 ARG A O 1
ATOM 1624 N N . VAL A 1 208 ? 6.235 -7.242 14.704 1.00 81.81 208 VAL A N 1
ATOM 1625 C CA . VAL A 1 208 ? 5.408 -6.152 15.247 1.00 81.81 208 VAL A CA 1
ATOM 1626 C C . VAL A 1 208 ? 5.218 -6.292 16.756 1.00 81.81 208 VAL A C 1
ATOM 1628 O O . VAL A 1 208 ? 5.199 -5.287 17.467 1.00 81.81 208 VAL A O 1
ATOM 1631 N N . LYS A 1 209 ? 5.159 -7.524 17.268 1.00 84.75 209 LYS A N 1
ATOM 1632 C CA . LYS A 1 209 ? 5.145 -7.795 18.707 1.00 84.75 209 LYS A CA 1
ATOM 1633 C C . LYS A 1 209 ? 6.444 -7.341 19.370 1.00 84.75 209 LYS A C 1
ATOM 1635 O O . LYS A 1 209 ? 6.379 -6.701 20.415 1.00 84.75 209 LYS A O 1
ATOM 1640 N N . ASP A 1 210 ? 7.590 -7.581 18.735 1.00 85.25 210 ASP A N 1
ATOM 1641 C CA . ASP A 1 210 ? 8.888 -7.086 19.204 1.00 85.25 210 ASP A CA 1
ATOM 1642 C C . ASP A 1 210 ? 8.934 -5.549 19.243 1.00 85.25 210 ASP A C 1
ATOM 1644 O O . ASP A 1 210 ? 9.292 -4.964 20.264 1.00 85.25 210 ASP A O 1
ATOM 1648 N N . ILE A 1 211 ? 8.449 -4.877 18.190 1.00 81.31 211 ILE A N 1
ATOM 1649 C CA . ILE A 1 211 ? 8.343 -3.406 18.137 1.00 81.31 211 ILE A CA 1
ATOM 1650 C C . ILE A 1 211 ? 7.464 -2.865 19.274 1.00 81.31 211 ILE A C 1
ATOM 1652 O O . ILE A 1 211 ? 7.790 -1.838 19.876 1.00 81.31 211 ILE A O 1
ATOM 1656 N N . ALA A 1 212 ? 6.355 -3.540 19.588 1.00 79.56 212 ALA A N 1
ATOM 1657 C CA . ALA A 1 212 ? 5.478 -3.143 20.686 1.00 79.56 212 ALA A CA 1
ATOM 1658 C C . ALA A 1 212 ? 6.166 -3.249 22.062 1.00 79.56 212 ALA A C 1
ATOM 1660 O O . ALA A 1 212 ? 5.833 -2.488 22.971 1.00 79.56 212 ALA A O 1
ATOM 1661 N N . GLN A 1 213 ? 7.121 -4.168 22.219 1.00 78.12 213 GLN A N 1
ATOM 1662 C CA . GLN A 1 213 ? 7.792 -4.458 23.489 1.00 78.12 213 GLN A CA 1
ATOM 1663 C C . GLN A 1 213 ? 9.113 -3.689 23.668 1.00 78.12 213 GLN A C 1
ATOM 1665 O O . GLN A 1 213 ? 9.429 -3.257 24.777 1.00 78.12 213 GLN A O 1
ATOM 1670 N N . ASN A 1 214 ? 9.865 -3.452 22.592 1.00 75.94 214 ASN A N 1
ATOM 1671 C CA . ASN A 1 214 ? 11.215 -2.890 22.648 1.00 75.94 214 ASN A CA 1
ATOM 1672 C C . ASN A 1 214 ? 11.252 -1.400 22.312 1.00 75.94 214 ASN A C 1
ATOM 1674 O O . ASN A 1 214 ? 10.838 -1.034 21.222 1.00 75.94 214 ASN A O 1
ATOM 1678 N N . LYS A 1 215 ? 11.803 -0.568 23.222 1.00 54.59 215 LYS A N 1
ATOM 1679 C CA . LYS A 1 215 ? 12.289 0.839 23.072 1.00 54.59 215 LYS A CA 1
ATOM 1680 C C . LYS A 1 215 ? 11.661 1.717 21.963 1.00 54.59 215 LYS A C 1
ATOM 1682 O O . LYS A 1 215 ? 12.305 2.620 21.430 1.00 54.59 215 LYS A O 1
ATOM 1687 N N . SER A 1 216 ? 10.387 1.512 21.672 1.00 62.06 216 SER A N 1
ATOM 1688 C CA . SER A 1 216 ? 9.617 2.282 20.708 1.00 62.06 216 SER A CA 1
ATOM 1689 C C . SER A 1 216 ? 9.075 3.540 21.372 1.00 62.06 216 SER A C 1
ATOM 1691 O O . SER A 1 216 ? 8.739 3.539 22.561 1.00 62.06 216 SER A O 1
ATOM 1693 N N . SER A 1 217 ? 8.961 4.627 20.605 1.00 71.25 217 SER A N 1
ATOM 1694 C CA . SER A 1 217 ? 8.197 5.795 21.048 1.00 71.25 217 SER A CA 1
ATOM 1695 C C . SER A 1 217 ? 6.763 5.375 21.398 1.00 71.25 217 SER A C 1
ATOM 1697 O O . SER A 1 217 ? 6.242 4.394 20.859 1.00 71.25 217 SER A O 1
ATOM 1699 N N . ALA A 1 218 ? 6.105 6.112 22.298 1.00 72.88 218 ALA A N 1
ATOM 1700 C CA . ALA A 1 218 ? 4.749 5.777 22.740 1.00 72.88 218 ALA A CA 1
ATOM 1701 C C . ALA A 1 218 ? 3.768 5.625 21.560 1.00 72.88 218 ALA A C 1
ATOM 1703 O O . ALA A 1 218 ? 2.974 4.691 21.534 1.00 72.88 218 ALA A O 1
ATOM 1704 N N . SER A 1 219 ? 3.879 6.483 20.541 1.00 66.50 219 SER A N 1
ATOM 1705 C CA . SER A 1 219 ? 3.067 6.403 19.323 1.00 66.50 219 SER A CA 1
ATOM 1706 C C . SER A 1 219 ? 3.323 5.127 18.515 1.00 66.50 219 SER A C 1
ATOM 1708 O O . SER A 1 219 ? 2.371 4.462 18.108 1.00 66.50 219 SER A O 1
ATOM 1710 N N . THR A 1 220 ? 4.588 4.748 18.319 1.00 67.69 220 THR A N 1
ATOM 1711 C CA . THR A 1 220 ? 4.963 3.525 17.594 1.00 67.69 220 THR A CA 1
ATOM 1712 C C . THR A 1 220 ? 4.494 2.276 18.332 1.00 67.69 220 THR A C 1
ATOM 1714 O O . THR A 1 220 ? 3.962 1.360 17.708 1.00 67.69 220 THR A O 1
ATOM 1717 N N . ARG A 1 221 ? 4.610 2.258 19.665 1.00 76.62 221 ARG A N 1
ATOM 1718 C CA . ARG A 1 221 ? 4.096 1.161 20.491 1.00 76.62 221 ARG A CA 1
ATOM 1719 C C . ARG A 1 221 ? 2.582 1.006 20.344 1.00 76.62 221 ARG A C 1
ATOM 1721 O O . ARG A 1 221 ? 2.112 -0.094 20.077 1.00 76.62 221 ARG A O 1
ATOM 1728 N N . ILE A 1 222 ? 1.823 2.098 20.445 1.00 78.00 222 ILE A N 1
ATOM 1729 C CA . ILE A 1 222 ? 0.358 2.082 20.284 1.00 78.00 222 ILE A CA 1
ATOM 1730 C C . ILE A 1 222 ? -0.042 1.574 18.893 1.00 78.00 222 ILE A C 1
ATOM 1732 O O . ILE A 1 222 ? -0.940 0.738 18.772 1.00 78.00 222 ILE A O 1
ATOM 1736 N N . ALA A 1 223 ? 0.633 2.046 17.841 1.00 73.62 223 ALA A N 1
ATOM 1737 C CA . ALA A 1 223 ? 0.381 1.595 16.476 1.00 73.62 223 ALA A CA 1
ATOM 1738 C C . ALA A 1 223 ? 0.651 0.090 16.313 1.00 73.62 223 ALA A C 1
ATOM 1740 O O . ALA A 1 223 ? -0.179 -0.617 15.740 1.00 73.62 223 ALA A O 1
ATOM 1741 N N . ALA A 1 224 ? 1.761 -0.405 16.867 1.00 80.19 224 ALA A N 1
ATOM 1742 C CA . ALA A 1 224 ? 2.113 -1.821 16.843 1.00 80.19 224 ALA A CA 1
ATOM 1743 C C . ALA A 1 224 ? 1.075 -2.680 17.585 1.00 80.19 224 ALA A C 1
ATOM 1745 O O . ALA A 1 224 ? 0.600 -3.673 17.043 1.00 80.19 224 ALA A O 1
ATOM 1746 N N . LEU A 1 225 ? 0.639 -2.262 18.776 1.00 84.62 225 LEU A N 1
ATOM 1747 C CA . LEU A 1 225 ? -0.390 -2.966 19.550 1.00 84.62 225 LEU A CA 1
ATOM 1748 C C . LEU A 1 225 ? -1.730 -3.035 18.810 1.00 84.62 225 LEU A C 1
ATOM 1750 O O . LEU A 1 225 ? -2.341 -4.100 18.744 1.00 84.62 225 LEU A O 1
ATOM 1754 N N . ARG A 1 226 ? -2.173 -1.932 18.193 1.00 81.50 226 ARG A N 1
ATOM 1755 C CA . ARG A 1 226 ? -3.374 -1.956 17.342 1.00 81.50 226 ARG A CA 1
ATOM 1756 C C . ARG A 1 226 ? -3.201 -2.889 16.145 1.00 81.50 226 ARG A C 1
ATOM 1758 O O . ARG A 1 226 ? -4.143 -3.593 15.791 1.00 81.50 226 ARG A O 1
ATOM 1765 N N . ALA A 1 227 ? -2.013 -2.909 15.538 1.00 81.31 227 ALA A N 1
ATOM 1766 C CA . ALA A 1 227 ? -1.726 -3.767 14.395 1.00 81.31 227 ALA A CA 1
ATOM 1767 C C . ALA A 1 227 ? -1.793 -5.259 14.761 1.00 81.31 227 ALA A C 1
ATOM 1769 O O . ALA A 1 227 ? -2.382 -6.018 13.999 1.00 81.31 227 ALA A O 1
ATOM 1770 N N . LEU A 1 228 ? -1.299 -5.679 15.932 1.00 85.75 228 LEU A N 1
ATOM 1771 C CA . LEU A 1 228 ? -1.415 -7.078 16.382 1.00 85.75 228 LEU A CA 1
ATOM 1772 C C . LEU A 1 228 ? -2.877 -7.554 16.412 1.00 85.75 228 LEU A C 1
ATOM 1774 O O . LEU A 1 228 ? -3.185 -8.630 15.907 1.00 85.75 228 LEU A O 1
ATOM 1778 N N . GLY A 1 229 ? -3.793 -6.712 16.903 1.00 84.75 229 GLY A N 1
ATOM 1779 C CA . GLY A 1 229 ? -5.231 -7.005 16.899 1.00 84.75 229 GLY A CA 1
ATOM 1780 C C . GLY A 1 229 ? -5.902 -6.928 15.520 1.00 84.75 229 GLY A C 1
ATOM 1781 O O . GLY A 1 229 ? -7.024 -7.402 15.357 1.00 84.75 229 GLY A O 1
ATOM 1782 N N . ALA A 1 230 ? -5.238 -6.356 14.513 1.00 82.88 230 ALA A N 1
ATOM 1783 C CA . ALA A 1 230 ? -5.792 -6.189 13.172 1.00 82.88 230 ALA A CA 1
ATOM 1784 C C . ALA A 1 230 ? -5.653 -7.440 12.284 1.00 82.88 230 ALA A C 1
ATOM 1786 O O . ALA A 1 230 ? -6.196 -7.437 11.182 1.00 82.88 230 ALA A O 1
ATOM 1787 N N . SER A 1 231 ? -4.965 -8.500 12.731 1.00 82.81 231 SER A N 1
ATOM 1788 C CA . SER A 1 231 ? -4.737 -9.706 11.919 1.00 82.81 231 SER A CA 1
ATOM 1789 C C . SER A 1 231 ? -6.034 -10.361 11.433 1.00 82.81 231 SER A C 1
ATOM 1791 O O . SER A 1 231 ? -6.976 -10.588 12.194 1.00 82.81 231 SER A O 1
ATOM 1793 N N . SER A 1 232 ? -6.085 -10.702 10.146 1.00 79.25 232 SER A N 1
ATOM 1794 C CA . SER A 1 232 ? -7.164 -11.496 9.552 1.00 79.25 232 SER A CA 1
ATOM 1795 C C . SER A 1 232 ? -7.137 -12.975 9.950 1.00 79.25 232 SER A C 1
ATOM 1797 O O . SER A 1 232 ? -8.130 -13.666 9.702 1.00 79.25 232 SER A O 1
ATOM 1799 N N . ASP A 1 233 ? -6.022 -13.456 10.500 1.00 85.19 233 ASP A N 1
ATOM 1800 C CA . ASP A 1 233 ? -5.812 -14.8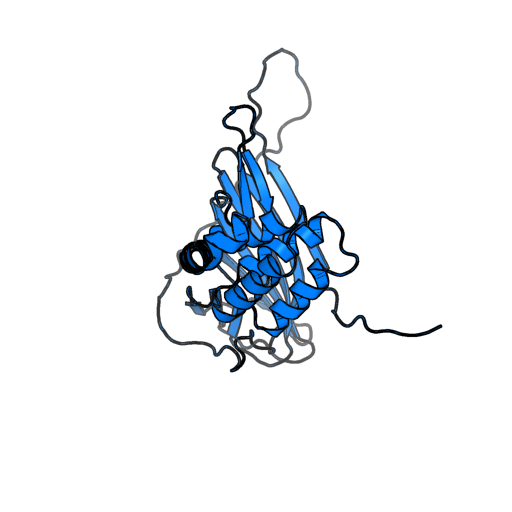45 10.897 1.00 85.19 233 ASP A CA 1
ATOM 1801 C C . ASP A 1 233 ? -6.308 -15.078 12.332 1.00 85.19 233 ASP A C 1
ATOM 1803 O O . ASP A 1 233 ? -5.917 -14.379 13.272 1.00 85.19 233 ASP A O 1
ATOM 1807 N N . LEU A 1 234 ? -7.187 -16.068 12.508 1.00 88.25 234 LEU A N 1
ATOM 1808 C CA . LEU A 1 234 ? -7.752 -16.399 13.814 1.00 88.25 234 LEU A CA 1
ATOM 1809 C C . LEU A 1 234 ? -6.731 -17.047 14.758 1.00 88.25 234 LEU A C 1
ATOM 1811 O O . LEU A 1 234 ? -6.901 -16.928 15.972 1.00 88.25 234 LEU A O 1
ATOM 1815 N N . GLU A 1 235 ? -5.680 -17.689 14.246 1.00 89.88 235 GLU A N 1
ATOM 1816 C CA . GLU A 1 235 ? -4.599 -18.224 15.082 1.00 89.88 235 GLU A CA 1
ATOM 1817 C C . GLU A 1 235 ? -3.780 -17.086 15.695 1.00 89.88 235 GLU A C 1
ATOM 1819 O O . GLU A 1 235 ? -3.567 -17.049 16.908 1.00 89.88 235 GLU A O 1
ATOM 1824 N N . LEU A 1 236 ? -3.417 -16.084 14.88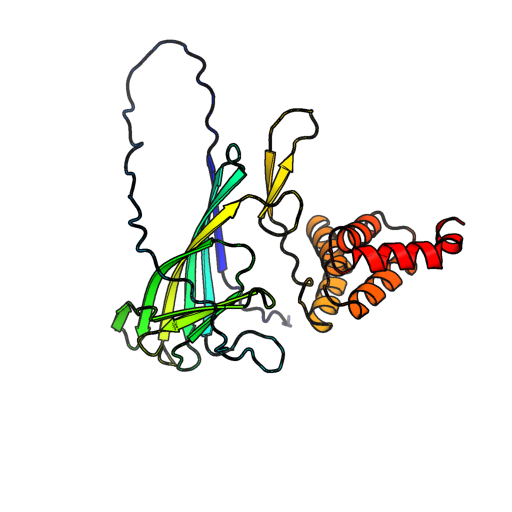8 1.00 89.38 236 LEU A N 1
ATOM 1825 C CA . LEU A 1 236 ? -2.744 -14.872 15.365 1.00 89.38 236 LEU A CA 1
ATOM 1826 C C . LEU A 1 236 ? -3.648 -14.040 16.287 1.00 89.38 236 LEU A C 1
ATOM 1828 O O . LEU A 1 236 ? -3.181 -13.477 17.281 1.00 89.38 236 LEU A O 1
ATOM 1832 N N . ALA A 1 237 ? -4.959 -14.010 16.025 1.00 89.75 237 ALA A N 1
ATOM 1833 C CA . ALA A 1 237 ? -5.926 -13.409 16.942 1.00 89.75 237 ALA A CA 1
ATOM 1834 C C . ALA A 1 237 ? -5.964 -14.138 18.297 1.00 89.75 237 ALA A C 1
ATOM 1836 O O . ALA A 1 237 ? -6.084 -13.488 19.337 1.00 89.75 237 ALA A O 1
ATOM 1837 N N . ASN A 1 238 ? -5.811 -15.467 18.310 1.00 91.56 238 ASN A N 1
ATOM 1838 C CA . ASN A 1 238 ? -5.688 -16.234 19.548 1.00 91.56 238 ASN A CA 1
ATOM 1839 C C . ASN A 1 238 ? -4.378 -15.940 20.284 1.00 91.56 238 ASN A C 1
ATOM 1841 O O . ASN A 1 238 ? -4.418 -15.706 21.487 1.00 91.56 238 ASN A O 1
ATOM 1845 N N . GLN A 1 239 ? -3.253 -15.818 19.578 1.00 90.31 239 GLN A N 1
ATOM 1846 C CA . GLN A 1 239 ? -1.999 -15.361 20.193 1.00 90.31 239 GLN A CA 1
ATOM 1847 C C . GLN A 1 239 ? -2.116 -13.941 20.770 1.00 90.31 239 GLN A C 1
ATOM 1849 O O . GLN A 1 239 ? -1.525 -13.632 21.805 1.00 90.31 239 GLN A O 1
ATOM 1854 N N . THR A 1 240 ? -2.879 -13.062 20.114 1.00 90.19 240 THR A N 1
ATOM 1855 C CA . THR A 1 240 ? -3.163 -11.709 20.620 1.00 90.19 240 THR A CA 1
ATOM 1856 C C . THR A 1 240 ? -3.999 -11.781 21.896 1.00 90.19 240 THR A C 1
ATOM 1858 O O . THR A 1 240 ? -3.712 -11.070 22.855 1.00 90.19 240 THR A O 1
ATOM 1861 N N . TRP A 1 241 ? -5.004 -12.661 21.937 1.00 90.69 241 TRP A N 1
ATOM 1862 C CA . TRP A 1 241 ? -5.819 -12.905 23.128 1.00 90.69 241 TRP A CA 1
ATOM 1863 C C . TRP A 1 241 ? -4.995 -13.447 24.298 1.00 90.69 241 TRP A C 1
ATOM 1865 O O . TRP A 1 241 ? -5.087 -12.929 25.405 1.00 90.69 241 TRP A O 1
ATOM 1875 N N . GLU A 1 242 ? -4.148 -14.444 24.062 1.00 89.69 242 GLU A N 1
ATOM 1876 C CA . GLU A 1 242 ? -3.250 -14.980 25.090 1.00 89.69 242 GLU A CA 1
ATOM 1877 C C . GLU A 1 242 ? -2.302 -13.902 25.617 1.00 89.69 242 GLU A C 1
ATOM 1879 O O . GLU A 1 242 ? -2.065 -13.811 26.817 1.00 89.69 242 GLU A O 1
ATOM 1884 N N . TYR A 1 243 ? -1.817 -13.024 24.736 1.00 86.25 243 TYR A N 1
ATOM 1885 C CA . TYR A 1 243 ? -1.001 -11.887 25.141 1.00 86.25 243 TYR A CA 1
ATOM 1886 C C . TYR A 1 243 ? -1.769 -10.867 25.998 1.00 86.25 243 TYR A C 1
ATOM 1888 O O . TYR A 1 243 ? -1.196 -10.314 26.933 1.00 86.25 243 TYR A O 1
ATOM 1896 N N . ILE A 1 244 ? -3.056 -10.644 25.711 1.00 86.81 244 ILE A N 1
ATOM 1897 C CA . ILE A 1 244 ? -3.951 -9.824 26.540 1.00 86.81 244 ILE A CA 1
ATOM 1898 C C . ILE A 1 244 ? -4.093 -10.447 27.936 1.00 86.81 244 ILE A C 1
ATOM 1900 O O . ILE A 1 244 ? -3.854 -9.766 28.930 1.00 86.81 244 ILE A O 1
ATOM 1904 N N . MET A 1 245 ? -4.422 -11.740 28.009 1.00 84.81 245 MET A N 1
ATOM 1905 C CA . MET A 1 245 ? -4.629 -12.450 29.279 1.00 84.81 245 MET A CA 1
ATOM 1906 C C . MET A 1 245 ? -3.345 -12.565 30.108 1.00 84.81 245 MET A C 1
ATOM 1908 O O . MET A 1 245 ? -3.392 -12.543 31.330 1.00 84.81 245 MET A O 1
ATOM 1912 N N . ALA A 1 246 ? -2.180 -12.637 29.462 1.00 82.00 246 ALA A N 1
ATOM 1913 C CA . ALA A 1 246 ? -0.896 -12.696 30.153 1.00 82.00 246 ALA A CA 1
ATOM 1914 C C . ALA A 1 246 ? -0.427 -11.342 30.725 1.00 82.00 246 ALA A C 1
ATOM 1916 O O . ALA A 1 246 ? 0.496 -11.323 31.538 1.00 82.00 246 ALA A O 1
ATOM 1917 N N . ASN A 1 247 ? -0.998 -10.209 30.292 1.00 68.31 247 ASN A N 1
ATOM 1918 C CA . ASN A 1 247 ? -0.464 -8.869 30.572 1.00 68.31 247 ASN A CA 1
ATOM 1919 C C . ASN A 1 247 ? -1.491 -7.940 31.252 1.00 68.31 247 ASN A C 1
ATOM 1921 O O . ASN A 1 247 ? -1.764 -6.830 30.789 1.00 68.31 247 ASN A O 1
ATOM 1925 N N . THR A 1 248 ? -2.067 -8.400 32.362 1.00 54.50 248 THR A N 1
ATOM 1926 C CA . THR A 1 248 ? -3.333 -7.924 32.953 1.00 54.50 248 THR A CA 1
ATOM 1927 C C . THR A 1 248 ? -3.404 -6.487 33.493 1.00 54.50 248 THR A C 1
ATOM 1929 O O . THR A 1 248 ? -4.465 -6.109 33.976 1.00 54.50 248 THR A O 1
ATOM 1932 N N . LEU A 1 249 ? -2.379 -5.626 33.402 1.00 51.22 249 LEU A N 1
ATOM 1933 C CA . LEU A 1 249 ? -2.413 -4.302 34.072 1.00 51.22 249 LEU A CA 1
ATOM 1934 C C . LEU A 1 249 ? -1.764 -3.130 33.299 1.00 51.22 249 LEU A C 1
ATOM 1936 O O . LEU A 1 249 ? -1.309 -2.156 33.898 1.00 51.22 249 LEU A O 1
ATOM 1940 N N . GLY A 1 250 ? -1.717 -3.176 31.964 1.00 62.94 250 GLY A N 1
ATOM 1941 C CA . GLY A 1 250 ? -1.176 -2.076 31.150 1.00 62.94 250 GLY A CA 1
ATOM 1942 C C . GLY A 1 250 ? -2.238 -1.121 30.587 1.00 62.94 250 GLY A C 1
ATOM 1943 O O . GLY A 1 250 ? -3.227 -1.571 30.013 1.00 62.94 250 GLY A O 1
ATOM 1944 N N . GLN A 1 251 ? -1.974 0.196 30.610 1.00 63.25 251 GLN A N 1
ATOM 1945 C CA . GLN A 1 251 ? -2.723 1.211 29.827 1.00 63.25 251 GLN A CA 1
ATOM 1946 C C . GLN A 1 251 ? -2.833 0.842 28.331 1.00 63.25 251 GLN A C 1
ATOM 1948 O O . GLN A 1 251 ? -3.756 1.249 27.629 1.00 63.25 251 GLN A O 1
ATOM 1953 N N . ASP A 1 252 ? -1.889 0.030 27.864 1.00 71.00 252 ASP A N 1
ATOM 1954 C CA . ASP A 1 252 ? -1.685 -0.360 26.478 1.00 71.00 252 ASP A CA 1
ATOM 1955 C C . ASP A 1 252 ? -2.607 -1.509 26.001 1.00 71.00 252 ASP A C 1
ATOM 1957 O O . ASP A 1 252 ? -2.751 -1.739 24.797 1.00 71.00 252 ASP A O 1
ATOM 1961 N N . LEU A 1 253 ? -3.292 -2.203 26.918 1.00 76.25 253 LEU A N 1
ATOM 1962 C CA . LEU A 1 253 ? -4.144 -3.364 26.618 1.00 76.25 253 LEU A CA 1
ATOM 1963 C C . LEU A 1 253 ? -5.411 -2.981 25.840 1.00 76.25 253 LEU A C 1
ATOM 1965 O O . LEU A 1 253 ? -5.857 -3.712 24.951 1.00 76.25 253 LEU A O 1
ATOM 1969 N N . ALA A 1 254 ? -5.937 -1.783 26.102 1.00 81.69 254 ALA A N 1
ATOM 1970 C CA . ALA A 1 254 ? -7.075 -1.235 25.374 1.00 81.69 254 ALA A CA 1
ATOM 1971 C C . ALA A 1 254 ? -6.814 -1.179 23.859 1.00 81.69 254 ALA A C 1
ATOM 1973 O O . ALA A 1 254 ? -7.729 -1.412 23.073 1.00 81.69 254 ALA A O 1
ATOM 1974 N N . TYR A 1 255 ? -5.572 -0.944 23.425 1.00 83.12 255 TYR A N 1
ATOM 1975 C CA . TYR A 1 255 ? -5.233 -0.860 22.003 1.00 83.12 255 TYR A CA 1
ATOM 1976 C C . TYR A 1 255 ? -5.271 -2.211 21.284 1.00 83.12 255 TYR A C 1
ATOM 1978 O O . TYR A 1 255 ? -5.692 -2.262 20.128 1.00 83.12 255 TYR A O 1
ATOM 1986 N N . LEU A 1 256 ? -4.911 -3.301 21.968 1.00 86.00 256 LEU A N 1
ATOM 1987 C CA . LEU A 1 256 ? -5.048 -4.664 21.439 1.00 86.00 256 LEU A CA 1
ATOM 1988 C C . LEU A 1 256 ? -6.529 -5.031 21.276 1.00 86.00 256 LEU A C 1
ATOM 1990 O O . LEU A 1 256 ? -6.947 -5.523 20.226 1.00 86.00 256 LEU A O 1
ATOM 1994 N N . VAL A 1 257 ? -7.338 -4.726 22.297 1.00 87.38 257 VAL A N 1
ATOM 1995 C CA . VAL A 1 257 ? -8.789 -4.969 22.288 1.00 87.38 257 VAL A CA 1
ATOM 1996 C C . VAL A 1 257 ? -9.481 -4.136 21.204 1.00 87.38 257 VAL A C 1
ATOM 1998 O O . VAL A 1 257 ? -10.338 -4.659 20.492 1.00 87.38 257 VAL A O 1
ATOM 2001 N N . ILE A 1 258 ? -9.090 -2.867 21.029 1.00 83.25 258 ILE A N 1
ATOM 2002 C CA . ILE A 1 258 ? -9.576 -2.004 19.942 1.00 83.25 258 ILE A CA 1
ATOM 2003 C C . ILE A 1 258 ? -9.262 -2.632 18.580 1.00 83.25 258 ILE A C 1
ATOM 2005 O O . ILE A 1 258 ? -10.180 -2.776 17.774 1.00 83.25 258 ILE A O 1
ATOM 2009 N N . GLY A 1 259 ? -8.022 -3.081 18.349 1.00 83.50 259 GLY A N 1
ATOM 2010 C CA . GLY A 1 259 ? -7.639 -3.734 17.092 1.00 83.50 259 GLY A CA 1
ATOM 2011 C C . GLY A 1 259 ? -8.507 -4.958 16.778 1.00 83.50 259 GLY A C 1
ATOM 2012 O O . GLY A 1 259 ? -9.085 -5.054 15.694 1.00 83.50 259 GLY A O 1
ATOM 2013 N N . LEU A 1 260 ? -8.698 -5.843 17.765 1.00 87.25 260 LEU A N 1
ATOM 2014 C CA . LEU A 1 260 ? -9.544 -7.034 17.621 1.00 87.25 260 LEU A CA 1
ATOM 2015 C C . LEU A 1 260 ? -11.028 -6.694 17.397 1.00 87.25 260 LEU A C 1
ATOM 2017 O O . LEU A 1 260 ? -11.727 -7.438 16.702 1.00 87.25 260 LEU A O 1
ATOM 2021 N N . LYS A 1 261 ? -11.524 -5.602 17.991 1.00 86.12 261 LYS A N 1
ATOM 2022 C CA . LYS A 1 261 ? -12.917 -5.139 17.882 1.00 86.12 261 LYS A CA 1
ATOM 2023 C C . LYS A 1 261 ? -13.213 -4.512 16.519 1.00 86.12 261 LYS A C 1
ATOM 2025 O O . LYS A 1 261 ? -14.275 -4.775 15.952 1.00 86.12 261 LYS A O 1
ATOM 2030 N N . GLU A 1 262 ? -12.326 -3.654 16.024 1.00 78.88 262 GLU A N 1
ATOM 2031 C CA . GLU A 1 262 ? -12.501 -2.933 14.754 1.00 78.88 262 GLU A CA 1
ATOM 2032 C C . GLU A 1 262 ? -12.405 -3.875 13.550 1.00 78.88 262 GLU A C 1
ATOM 2034 O O . GLU A 1 262 ? -13.080 -3.683 12.533 1.00 78.88 262 GLU A O 1
ATOM 2039 N N . ASN A 1 263 ? -11.642 -4.958 13.687 1.00 80.81 263 ASN A N 1
ATOM 2040 C CA . ASN A 1 263 ? -11.517 -5.972 12.659 1.00 80.81 263 ASN A CA 1
ATOM 2041 C C . ASN A 1 263 ? -12.778 -6.861 12.563 1.00 80.81 263 ASN A C 1
ATOM 2043 O O . ASN A 1 263 ? -13.172 -7.599 13.473 1.00 80.81 263 ASN A O 1
ATOM 2047 N N . ARG A 1 264 ? -13.418 -6.825 11.384 1.00 80.12 264 ARG A N 1
ATOM 2048 C CA . ARG A 1 264 ? -14.668 -7.550 11.095 1.00 80.12 264 ARG A CA 1
ATOM 2049 C C . ARG A 1 264 ? -14.549 -9.070 11.245 1.00 80.12 264 ARG A C 1
ATOM 2051 O O . ARG A 1 264 ? -15.568 -9.696 11.558 1.00 80.12 264 ARG A O 1
ATOM 2058 N N . LYS A 1 265 ? -13.364 -9.650 11.019 1.00 84.44 265 LYS A N 1
ATOM 2059 C CA . LYS A 1 265 ? -13.108 -11.095 11.152 1.00 84.44 265 LYS A CA 1
ATOM 2060 C C . LYS A 1 265 ? -12.962 -11.510 12.617 1.00 84.44 265 LYS A C 1
ATOM 2062 O O . LYS A 1 265 ? -13.521 -12.529 13.016 1.00 84.44 265 LYS A O 1
ATOM 2067 N N . THR A 1 266 ? -12.297 -10.699 13.437 1.00 87.94 266 THR A N 1
ATOM 2068 C CA . THR A 1 266 ? -11.970 -11.035 14.833 1.00 87.94 266 THR A CA 1
ATOM 2069 C C . THR A 1 266 ? -13.002 -10.549 15.848 1.00 87.94 266 THR A C 1
ATOM 2071 O O . THR A 1 266 ? -13.070 -11.105 16.938 1.00 87.94 266 THR A O 1
ATOM 2074 N N . ARG A 1 267 ? -13.885 -9.596 15.519 1.00 88.38 267 ARG A N 1
ATOM 2075 C CA . ARG A 1 267 ? -14.883 -9.070 16.480 1.00 88.38 267 ARG A CA 1
ATOM 2076 C C . ARG A 1 267 ? -15.772 -10.142 17.129 1.00 88.38 267 ARG A C 1
ATOM 2078 O O . ARG A 1 267 ? -16.074 -10.064 18.316 1.00 88.38 267 ARG A O 1
ATOM 2085 N N . LYS A 1 268 ? -16.184 -11.169 16.367 1.00 90.69 268 LYS A N 1
ATOM 2086 C CA . LYS A 1 268 ? -16.973 -12.302 16.895 1.00 90.69 268 LYS A CA 1
ATOM 2087 C C . LYS A 1 268 ? -16.111 -13.239 17.742 1.00 90.69 268 LYS A C 1
ATOM 2089 O O . LYS A 1 268 ? -16.592 -13.785 18.729 1.00 90.69 268 LYS A O 1
ATOM 2094 N N . PHE A 1 269 ? -14.853 -13.425 17.344 1.00 92.88 269 PHE A N 1
ATOM 2095 C CA . PHE A 1 269 ? -13.868 -14.172 18.116 1.00 92.88 269 PHE A CA 1
ATOM 2096 C C . PHE A 1 269 ? -13.637 -13.510 19.482 1.00 92.88 269 PHE A C 1
ATOM 2098 O O . PHE A 1 269 ? -13.773 -14.186 20.497 1.00 92.88 269 PHE A O 1
ATOM 2105 N N . LEU A 1 270 ? -13.423 -12.192 19.509 1.00 92.44 270 LEU A N 1
ATOM 2106 C CA . LEU A 1 270 ? -13.237 -11.410 20.731 1.00 92.44 270 LEU A CA 1
ATOM 2107 C C . LEU A 1 270 ? -14.437 -11.539 21.678 1.00 92.44 270 LEU A C 1
ATOM 2109 O O . LEU A 1 270 ? -14.257 -11.845 22.850 1.00 92.44 270 LEU A O 1
ATOM 2113 N N . ALA A 1 271 ? -15.664 -11.370 21.171 1.00 91.69 271 ALA A N 1
ATOM 2114 C CA . ALA A 1 271 ? -16.875 -11.497 21.989 1.00 91.69 271 ALA A CA 1
ATOM 2115 C C . ALA A 1 271 ? -17.024 -12.893 22.620 1.00 91.69 271 ALA A C 1
ATOM 2117 O O . ALA A 1 271 ? -17.431 -13.020 23.773 1.00 91.69 271 ALA A O 1
ATOM 2118 N N . ARG A 1 272 ? -16.677 -13.946 21.869 1.00 94.19 272 ARG A N 1
ATOM 2119 C CA . ARG A 1 272 ? -16.695 -15.326 22.362 1.00 94.19 272 ARG A CA 1
ATOM 2120 C C . ARG A 1 272 ? -15.640 -15.548 23.445 1.00 94.19 272 ARG A C 1
ATOM 2122 O O . ARG A 1 272 ? -15.999 -16.015 24.517 1.00 94.19 272 ARG A O 1
ATOM 2129 N N . LYS A 1 273 ? -14.388 -15.157 23.197 1.00 93.50 273 LYS A N 1
ATOM 2130 C CA . LYS A 1 273 ? -13.302 -15.270 24.180 1.00 93.50 273 LYS A CA 1
ATOM 2131 C C . LYS A 1 273 ? -13.613 -14.510 25.468 1.00 93.50 273 LYS A C 1
ATOM 2133 O O . LYS A 1 273 ? -13.436 -15.056 26.549 1.00 93.50 273 LYS A O 1
ATOM 2138 N N . PHE A 1 274 ? -14.166 -13.304 25.363 1.00 90.69 274 PHE A N 1
ATOM 2139 C CA . PHE A 1 274 ? -14.601 -12.534 26.527 1.00 90.69 274 PHE A CA 1
ATOM 2140 C C . PHE A 1 274 ? -15.675 -13.269 27.340 1.00 90.69 274 PHE A C 1
ATOM 2142 O O . PHE A 1 274 ? -15.588 -13.323 28.559 1.00 90.69 274 PHE A O 1
ATOM 2149 N N . LYS A 1 275 ? -16.667 -13.880 26.675 1.00 92.00 275 LYS A N 1
ATOM 2150 C CA . LYS A 1 275 ? -17.708 -14.674 27.347 1.00 92.00 275 LYS A CA 1
ATOM 2151 C C . LYS A 1 275 ? -17.140 -15.927 28.022 1.00 92.00 275 LYS A C 1
ATOM 2153 O O . LYS A 1 275 ? -17.578 -16.272 29.110 1.00 92.00 275 LYS A O 1
ATOM 2158 N N . GLU A 1 276 ? -16.203 -16.606 27.367 1.00 93.50 276 GLU A N 1
ATOM 2159 C CA . GLU A 1 276 ? -15.563 -17.826 27.878 1.00 93.50 276 GLU A CA 1
ATOM 2160 C C . GLU A 1 276 ? -14.688 -17.566 29.111 1.00 93.50 276 GLU A C 1
ATOM 2162 O O . GLU A 1 276 ? -14.573 -18.443 29.955 1.00 93.50 276 GLU A O 1
ATOM 2167 N N . ASN A 1 277 ? -14.103 -16.370 29.226 1.00 89.50 277 ASN A N 1
ATOM 2168 C CA . ASN A 1 277 ? -13.192 -15.999 30.314 1.00 89.50 277 ASN A CA 1
ATOM 2169 C C . ASN A 1 277 ? -13.803 -14.916 31.223 1.00 89.50 277 ASN A C 1
ATOM 2171 O O . ASN A 1 277 ? -13.079 -14.179 31.884 1.00 89.50 277 ASN A O 1
ATOM 2175 N N . TYR A 1 278 ? -15.135 -14.777 31.226 1.00 85.50 278 TYR A N 1
ATOM 2176 C CA . TYR A 1 278 ? -15.815 -13.695 31.942 1.00 85.50 278 TYR A CA 1
ATOM 2177 C C . TYR A 1 278 ? -15.509 -13.718 33.442 1.00 85.50 278 TYR A C 1
ATOM 2179 O O . TYR A 1 278 ? -15.215 -12.674 34.011 1.00 85.50 278 TYR A O 1
ATOM 2187 N N . ASP A 1 279 ? -15.520 -14.902 34.053 1.00 88.12 279 ASP A N 1
ATOM 2188 C CA . ASP A 1 279 ? -15.281 -15.062 35.490 1.00 88.12 279 ASP A CA 1
ATOM 2189 C C . ASP A 1 279 ? -13.852 -14.656 35.892 1.00 88.12 279 ASP A C 1
ATOM 2191 O O . ASP A 1 279 ? -13.655 -14.077 36.954 1.00 88.12 279 ASP A O 1
ATOM 2195 N N . GLU A 1 280 ? -12.862 -14.898 35.024 1.00 85.25 280 GLU A N 1
ATOM 2196 C CA . GLU A 1 280 ? -11.466 -14.488 35.237 1.00 85.25 280 GLU A CA 1
ATOM 2197 C C . GLU A 1 280 ? -11.273 -12.975 35.059 1.00 85.25 280 GLU A C 1
ATOM 2199 O O . GLU A 1 280 ? -10.449 -12.370 35.733 1.00 85.25 280 GLU A O 1
ATOM 2204 N N . LEU A 1 281 ? -12.041 -12.353 34.160 1.00 78.56 281 LEU A N 1
ATOM 2205 C CA . LEU A 1 281 ? -11.968 -10.915 33.879 1.00 78.56 281 LEU A CA 1
ATOM 2206 C C . LEU A 1 281 ? -12.786 -10.056 34.855 1.00 78.56 281 LEU A C 1
ATOM 2208 O O . LEU A 1 281 ? -12.549 -8.852 34.945 1.00 78.56 281 LEU A O 1
ATOM 2212 N N . ALA A 1 282 ? -13.792 -10.642 35.506 1.00 76.12 282 ALA A N 1
ATOM 2213 C CA . ALA A 1 282 ? -14.691 -9.961 36.435 1.00 76.12 282 ALA A CA 1
ATOM 2214 C C . ALA A 1 282 ? -14.283 -10.109 37.912 1.00 76.12 282 ALA A C 1
ATOM 2216 O O . ALA A 1 282 ? -14.851 -9.406 38.752 1.00 76.12 282 ALA A O 1
ATOM 2217 N N . GLY A 1 283 ? -13.359 -11.028 38.218 1.00 62.47 283 GLY A N 1
ATOM 2218 C CA . GLY A 1 283 ? -12.769 -11.226 39.548 1.00 62.47 283 GLY A CA 1
ATOM 2219 C C . GLY A 1 283 ? -11.656 -10.235 39.856 1.00 62.47 283 GLY A C 1
ATOM 2220 O O . GLY A 1 283 ? -11.549 -9.862 41.046 1.00 62.47 283 GLY A O 1
#

Radius of gyration: 23.23 Å; chains: 1; bounding box: 54×68×64 Å

pLDDT: mean 73.69, std 23.73, range [20.62, 97.88]

Secondary structure (DSSP, 8-state):
-----------EEEEEEEE---PPPPP-----S-----------------------PPPPPTTSPPPSSEEEEEEEEEEEEETTTTEEEEEEEEEEEE-S-EEEEEEE--S-EEEEEEEEEEETTEEEE--EEEEEEETTTTEEEEEEEEEE-SSSEEEEEEEEEEEEPEESSSEEEEEE-TTSSS-EEEEEE--TTTT--HHHHHHHHHHHHSS--HHHHHHHHHHHHT-S-HHHHHHHHHHHHH-TT-TTHHHHHHHHHHSTTTHHHHHHHHHHTHHHHH-

Sequence (283 aa):
MLAFVLSFLPVAISIRAHSCRSSPKFNRSAEPHLSLLCEKHLAVESDSFVVVSGSDSAPLSDSGHLPTDVRPLRYEVEVITDLNQLTFKGVVTIRLDVLKATYVLTFHSSGLQVGFRKLLASHDGHTQEVSIRKVTTDVRKELMTLHLSDELHASRSHAELVLDFGNELANGQGGYGRVKWEDGREEYYAFTQLAVVQHGTSEDYTRVKDIAQNKSSASTRIAALRALGASSDLELANQTWEYIMANTLGQDLAYLVIGLKENRKTRKFLARKFKENYDELAG

InterPro domains:
  IPR024571 ERAP1-like C-terminal domain [PF11838] (195-282)
  IPR042097 Aminopeptidase N-like , N-terminal domain superfamliy [G3DSA:2.60.40.1730] (52-200)
  IPR042097 Aminopeptidase N-like , N-terminal domain superfamliy [SSF63737] (65-194)
  IPR045357 Aminopeptidase N-like , N-terminal domain [PF17900] (72-194)
  IPR050344 Peptidase M1 family aminopeptidases [PTHR11533] (29-194)

Foldseek 3Di:
DDDDDDPDQDAAEAEDEDEDDDDDDDDDDDDDDDDDDPDDPPPPPPPDDDADADPDDPDDPPVLHRDPQKDWRYKYKYKYADQVQQKIKIKIKTKMAGAAKDQKDKDAAEQKDKAWDWKWKDDPNDIDTWDFPDWYADNVSRMIMTGIPDIRHHDPMMMITMMMIMDGADDPAAAWHWDADPPPDSGIDIDHQDQCAQADDPVVLVVLVCQLVPPHDPVSNLSSLLSQLNHLDVVSVVVLVVVLVVPPDDPSSVSNLNSQCSHPNRVVVSVVSCVVCVVVVVD

Organism: NCBI:txid2447956